Protein AF-A0A2N0R1M0-F1 (afdb_monomer_lite)

pLDDT: mean 87.94, std 11.06, range [43.72, 97.31]

Sequence (188 aa):
MVASPLIRSVILRYVLPDIFKFCPSTEVPKCTDHSIDMLRALSDAVRVFDKENIELAALHSYKTAQVPVGGCSNVLIPRESVYQQQLAGTFTNWISSIGFEVMSQYHIIKRKKYSYSDLVITAPSSWPGKPTVILELLATSTQKELDEHFERTLKYSQLLKRSLCIRDIWTVHFTCEDEPNHHWPTKE

Radius of gyration: 17.09 Å; chains: 1; bounding box: 44×43×40 Å

Secondary structure (DSSP, 8-state):
----HHHHHHIIIIIHHHH---S-SSPPPB-TTSSB-HHHHHHHHHHTS-HHHHHHHHHHSEEE-SS-BTTBSS-EEE-HHHHHHHHHHHHHHHGGGGT-EEEEEEEEEETTEEEEEEEEEE--TTSSS-EEEEEEEEES--HHHHHHHHHHHHHHHHHHTTTSEEEEEEEEEE---SS------S--

Foldseek 3Di:
DDQPPVNVVCCLQPVCLVVQPQEQPDAQDADPLRHGPVVVNVVRNVVSFDPVQQVVQLVVAWDFACADFPNDHRRTGHFQVSVLVSSQSHCVSHVCVQPKDKDAQCWFDDPNDIHTFGIKIWHHPPDPLREMETEHEEENDDLVVVQVVVVVQVVRCVRCVVPHSYDYTYYYYHHSHPDDDPHDHPDD

Organism: NCBI:txid588596

Structure (mmCIF, N/CA/C/O backbone):
data_AF-A0A2N0R1M0-F1
#
_entry.id   AF-A0A2N0R1M0-F1
#
loop_
_atom_site.group_PDB
_atom_site.id
_atom_site.type_symbol
_atom_site.label_atom_id
_atom_site.label_alt_id
_atom_site.label_comp_id
_atom_site.label_asym_id
_atom_site.label_entity_id
_atom_site.label_seq_id
_atom_site.pdbx_PDB_ins_code
_atom_site.Cartn_x
_atom_site.Cartn_y
_atom_site.Cartn_z
_atom_site.occupancy
_atom_site.B_iso_or_equiv
_atom_site.auth_seq_id
_atom_site.auth_comp_id
_atom_site.auth_asym_id
_atom_site.auth_atom_id
_atom_site.pdbx_PDB_model_num
ATOM 1 N N . MET A 1 1 ? 8.806 -18.952 18.351 1.00 43.72 1 MET A N 1
ATOM 2 C CA . MET A 1 1 ? 9.972 -19.175 17.466 1.00 43.72 1 MET A CA 1
ATOM 3 C C . MET A 1 1 ? 10.084 -17.993 16.526 1.00 43.72 1 MET A C 1
ATOM 5 O O . MET A 1 1 ? 9.133 -17.740 15.802 1.00 43.72 1 MET A O 1
ATOM 9 N N . VAL A 1 2 ? 11.189 -17.248 16.553 1.00 45.53 2 VAL A N 1
ATOM 10 C CA . VAL A 1 2 ? 11.433 -16.194 15.558 1.00 45.53 2 VAL A CA 1
ATOM 11 C C . VAL A 1 2 ? 12.165 -16.848 14.391 1.00 45.53 2 VAL A C 1
ATOM 13 O O . VAL A 1 2 ? 13.301 -17.288 14.550 1.00 45.53 2 VAL A O 1
ATOM 16 N N . ALA A 1 3 ? 11.503 -16.974 13.240 1.00 55.66 3 ALA A N 1
ATOM 17 C CA . ALA A 1 3 ? 12.178 -17.385 12.016 1.00 55.66 3 ALA A CA 1
ATOM 18 C C . ALA A 1 3 ? 13.226 -16.319 11.661 1.00 55.66 3 ALA A C 1
ATOM 20 O O . ALA A 1 3 ? 12.913 -15.129 11.626 1.00 55.66 3 ALA A O 1
ATOM 21 N N . SER A 1 4 ? 14.473 -16.744 11.438 1.00 82.00 4 SER A N 1
ATOM 22 C CA . SER A 1 4 ? 15.575 -15.870 11.015 1.00 82.00 4 SER A CA 1
ATOM 23 C C . SER A 1 4 ? 15.135 -14.953 9.858 1.00 82.00 4 SER A C 1
ATOM 25 O O . SER A 1 4 ? 14.454 -15.439 8.955 1.00 82.00 4 SER A O 1
ATOM 27 N N . PRO A 1 5 ? 15.528 -13.663 9.815 1.00 67.25 5 PRO A N 1
ATOM 28 C CA . PRO A 1 5 ? 15.195 -12.761 8.705 1.00 67.25 5 PRO A CA 1
ATOM 29 C C . PRO A 1 5 ? 15.606 -13.310 7.332 1.00 67.25 5 PRO A C 1
ATOM 31 O O . PRO A 1 5 ? 14.909 -13.096 6.343 1.00 67.25 5 PRO A O 1
ATOM 34 N N . LEU A 1 6 ? 16.701 -14.077 7.287 1.00 73.06 6 LEU A N 1
ATOM 35 C CA . LEU A 1 6 ? 17.148 -14.798 6.095 1.00 73.06 6 LEU A CA 1
ATOM 36 C C . LEU A 1 6 ? 16.183 -15.924 5.725 1.00 73.06 6 LEU A C 1
ATOM 38 O O . LEU A 1 6 ? 15.761 -15.998 4.579 1.00 73.06 6 LEU A O 1
ATOM 42 N N . ILE A 1 7 ? 15.775 -16.749 6.692 1.00 76.44 7 ILE A N 1
ATOM 43 C CA . ILE A 1 7 ? 14.775 -17.806 6.477 1.00 76.44 7 ILE A CA 1
ATOM 44 C C . ILE A 1 7 ? 13.444 -17.193 6.026 1.00 76.44 7 ILE A C 1
ATOM 46 O O . ILE A 1 7 ? 12.846 -17.668 5.070 1.00 76.44 7 ILE A O 1
ATOM 50 N N . ARG A 1 8 ? 13.007 -16.091 6.647 1.00 66.69 8 ARG A N 1
ATOM 51 C CA . ARG A 1 8 ? 11.800 -15.357 6.250 1.00 66.69 8 ARG A CA 1
ATOM 52 C C . ARG A 1 8 ? 11.907 -14.834 4.816 1.00 66.69 8 ARG A C 1
ATOM 54 O O . ARG A 1 8 ? 10.947 -14.966 4.070 1.00 66.69 8 ARG A O 1
ATOM 61 N N . SER A 1 9 ? 13.057 -14.284 4.425 1.00 58.69 9 SER A N 1
ATOM 62 C CA . SER A 1 9 ? 13.314 -13.807 3.059 1.00 58.69 9 SER A CA 1
ATOM 63 C C . SER A 1 9 ? 13.322 -14.950 2.038 1.00 58.69 9 SER A C 1
ATOM 65 O O . SER A 1 9 ? 12.674 -14.848 1.002 1.00 58.69 9 SER A O 1
ATOM 67 N N . VAL A 1 10 ? 13.974 -16.074 2.355 1.00 75.00 10 VAL A N 1
ATOM 68 C CA . VAL A 1 10 ? 13.983 -17.276 1.503 1.00 75.00 10 VAL A CA 1
ATOM 69 C C . VAL A 1 10 ? 12.572 -17.837 1.335 1.00 75.00 10 VAL A C 1
ATOM 71 O O . VAL A 1 10 ? 12.161 -18.126 0.215 1.00 75.00 10 VAL A O 1
ATOM 74 N N . ILE A 1 11 ? 11.809 -17.933 2.426 1.00 72.38 11 ILE A N 1
ATOM 75 C CA . ILE A 1 11 ? 10.422 -18.398 2.393 1.00 72.38 11 ILE A CA 1
ATOM 76 C C . ILE A 1 11 ? 9.577 -17.448 1.539 1.00 72.38 11 ILE A C 1
ATOM 78 O O . ILE A 1 11 ? 8.942 -17.910 0.600 1.00 72.38 11 ILE A O 1
ATOM 82 N N . LEU A 1 12 ? 9.637 -16.132 1.776 1.00 60.12 12 LEU A N 1
ATOM 83 C CA . LEU A 1 12 ? 8.900 -15.129 0.993 1.00 60.12 12 LEU A CA 1
ATOM 84 C C . LEU A 1 12 ? 9.235 -15.154 -0.500 1.00 60.12 12 LEU A C 1
ATOM 86 O O . LEU A 1 12 ? 8.345 -14.933 -1.310 1.00 60.12 12 LEU A O 1
ATOM 90 N N . ARG A 1 13 ? 10.495 -15.412 -0.862 1.00 59.53 13 ARG A N 1
ATOM 91 C CA . ARG A 1 13 ? 10.975 -15.253 -2.239 1.00 59.53 13 ARG A CA 1
ATOM 92 C C . ARG A 1 13 ? 10.929 -16.525 -3.080 1.00 59.53 13 ARG A C 1
ATOM 94 O O . ARG A 1 13 ? 10.837 -16.414 -4.294 1.00 59.53 13 ARG A O 1
ATOM 101 N N . TYR A 1 14 ? 11.025 -17.703 -2.462 1.00 65.19 14 TYR A N 1
ATOM 102 C CA . TYR A 1 14 ? 11.196 -18.968 -3.194 1.00 65.19 14 TYR A CA 1
ATOM 103 C C . TYR A 1 14 ? 10.206 -20.064 -2.816 1.00 65.19 14 TYR A C 1
ATOM 105 O O . TYR A 1 14 ? 10.057 -21.015 -3.563 1.00 65.19 14 TYR A O 1
ATOM 113 N N . VAL A 1 15 ? 9.560 -19.969 -1.655 1.00 66.44 15 VAL A N 1
ATOM 114 C CA . VAL A 1 15 ? 8.593 -20.984 -1.204 1.00 66.44 15 VAL A CA 1
ATOM 115 C C . VAL A 1 15 ? 7.180 -20.447 -1.358 1.00 66.44 15 VAL A C 1
ATOM 117 O O . VAL A 1 15 ? 6.276 -21.115 -1.840 1.00 66.44 15 VAL A O 1
ATOM 120 N N . LEU A 1 16 ? 6.998 -19.197 -0.962 1.00 63.25 16 LEU A N 1
ATOM 121 C CA . LEU A 1 16 ? 5.717 -18.538 -0.955 1.00 63.25 16 LEU A CA 1
ATOM 122 C C . LEU A 1 16 ? 5.158 -18.221 -2.344 1.00 63.25 16 LEU A C 1
ATOM 124 O O . LEU A 1 16 ? 3.952 -18.316 -2.452 1.00 63.25 16 LEU A O 1
ATOM 128 N N . PRO A 1 17 ? 5.916 -17.927 -3.414 1.00 61.84 17 PRO A N 1
ATOM 129 C CA . PRO A 1 17 ? 5.321 -17.776 -4.747 1.00 61.84 17 PRO A CA 1
ATOM 130 C C . PRO A 1 17 ? 4.703 -19.075 -5.288 1.00 61.84 17 PRO A C 1
ATOM 132 O O . PRO A 1 17 ? 3.646 -19.034 -5.907 1.00 61.84 17 PRO A O 1
ATOM 135 N N . ASP A 1 18 ? 5.315 -20.226 -4.992 1.00 59.75 18 ASP A N 1
ATOM 136 C CA . ASP A 1 18 ? 4.820 -21.544 -5.420 1.00 59.75 18 ASP A CA 1
ATOM 137 C C . ASP A 1 18 ? 3.636 -22.037 -4.567 1.00 59.75 18 ASP A C 1
ATOM 139 O O . ASP A 1 18 ? 2.874 -22.911 -4.983 1.00 59.75 18 ASP A O 1
ATOM 143 N N . ILE A 1 19 ? 3.462 -21.468 -3.368 1.00 54.00 19 ILE A N 1
ATOM 144 C CA . ILE A 1 19 ? 2.386 -21.811 -2.424 1.00 54.00 19 ILE A CA 1
ATOM 145 C C . ILE A 1 19 ? 1.260 -20.763 -2.423 1.00 54.00 19 ILE A C 1
ATOM 147 O O . ILE A 1 19 ? 0.092 -21.100 -2.218 1.00 54.00 19 ILE A O 1
ATOM 151 N N . PHE A 1 20 ? 1.567 -19.488 -2.658 1.00 56.59 20 PHE A N 1
ATOM 152 C CA . PHE A 1 20 ? 0.602 -18.399 -2.613 1.00 56.59 20 PHE A CA 1
ATOM 153 C C . PHE A 1 20 ? -0.067 -18.203 -3.964 1.00 56.59 20 PHE A C 1
ATOM 155 O O . PHE A 1 20 ? 0.403 -17.481 -4.838 1.00 56.59 20 PHE A O 1
ATOM 162 N N . LYS A 1 21 ? -1.286 -18.736 -4.027 1.00 60.69 21 LYS A N 1
ATOM 163 C CA . LYS A 1 21 ? -2.348 -18.415 -4.991 1.00 60.69 21 LYS A CA 1
ATOM 164 C C . LYS A 1 21 ? -2.724 -16.919 -5.076 1.00 60.69 21 LYS A C 1
ATOM 166 O O . LYS A 1 21 ? -3.603 -16.570 -5.855 1.00 60.69 21 LYS A O 1
ATOM 171 N N . PHE A 1 22 ? -2.107 -16.045 -4.281 1.00 66.31 22 PHE A N 1
ATOM 172 C CA . PHE A 1 22 ? -2.505 -14.649 -4.064 1.00 66.31 22 PHE A CA 1
ATOM 173 C C . PHE A 1 22 ? -1.651 -13.673 -4.884 1.00 66.31 22 PHE A C 1
ATOM 175 O O . PHE A 1 22 ? -1.050 -12.737 -4.362 1.00 66.31 22 PHE A O 1
ATOM 182 N N . CYS A 1 23 ? -1.544 -13.936 -6.184 1.00 80.31 23 CYS A N 1
ATOM 183 C CA . CYS A 1 23 ? -0.850 -13.084 -7.144 1.00 80.31 23 CYS A CA 1
ATOM 184 C C . CYS A 1 23 ? -1.792 -12.827 -8.327 1.00 80.31 23 CYS A C 1
ATOM 186 O O . CYS A 1 23 ? -2.410 -13.785 -8.805 1.00 80.31 23 CYS A O 1
ATOM 188 N N . PRO A 1 24 ? -1.939 -11.582 -8.813 1.00 87.62 24 PRO A N 1
ATOM 189 C CA . PRO A 1 24 ? -2.726 -11.332 -10.008 1.00 87.62 24 PRO A CA 1
ATOM 190 C C . PRO A 1 24 ? -2.146 -12.103 -11.194 1.00 87.62 24 PRO A C 1
ATOM 192 O O . PRO A 1 24 ? -0.939 -12.106 -11.426 1.00 87.62 24 PRO A O 1
ATOM 195 N N . SER A 1 25 ? -3.018 -12.745 -11.970 1.00 85.12 25 SER A N 1
ATOM 196 C CA . SER A 1 25 ? -2.633 -13.410 -13.221 1.00 85.12 25 SER A CA 1
ATOM 197 C C . SER A 1 25 ? -2.492 -12.432 -14.392 1.00 85.12 25 SER A C 1
ATOM 199 O O . SER A 1 25 ? -2.162 -12.842 -15.502 1.00 85.12 25 SER A O 1
ATOM 201 N N . THR A 1 26 ? -2.818 -11.158 -14.175 1.00 88.62 26 THR A N 1
ATOM 202 C CA . THR A 1 26 ? -2.690 -10.085 -15.159 1.00 88.62 26 THR A CA 1
ATOM 203 C C . THR A 1 26 ? -1.242 -9.616 -15.258 1.00 88.62 26 THR A C 1
ATOM 205 O O . THR A 1 26 ? -0.442 -9.776 -14.336 1.00 88.62 26 THR A O 1
ATOM 208 N N . GLU A 1 27 ? -0.881 -9.014 -16.388 1.00 92.88 27 GLU A N 1
ATOM 209 C CA . GLU A 1 27 ? 0.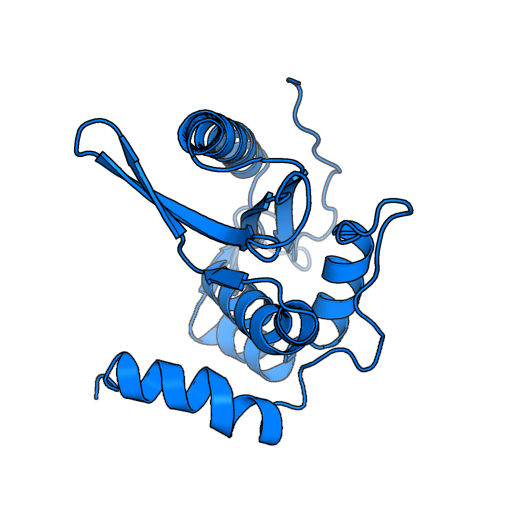383 -8.286 -16.477 1.00 92.88 27 GLU A CA 1
ATOM 210 C C . GLU A 1 27 ? 0.359 -7.068 -15.548 1.00 92.88 27 GLU A C 1
ATOM 212 O O . GLU A 1 27 ? -0.684 -6.434 -15.373 1.00 92.88 27 GLU A O 1
ATOM 217 N N . VAL A 1 28 ? 1.519 -6.713 -14.987 1.00 94.56 28 VAL A N 1
ATOM 218 C CA . VAL A 1 28 ? 1.656 -5.502 -14.168 1.00 94.56 28 VAL A CA 1
ATOM 219 C C . VAL A 1 28 ? 1.252 -4.287 -15.013 1.00 94.56 28 VAL A C 1
ATOM 221 O O . VAL A 1 28 ? 1.899 -4.032 -16.037 1.00 94.56 28 VAL A O 1
ATOM 224 N N . PRO A 1 29 ? 0.214 -3.528 -14.619 1.00 95.81 29 PRO A N 1
ATOM 225 C CA . PRO A 1 29 ? -0.303 -2.439 -15.430 1.00 95.81 29 PRO A CA 1
ATOM 226 C C . PRO A 1 29 ? 0.701 -1.285 -15.461 1.00 95.81 29 PRO A C 1
ATOM 228 O O . PRO A 1 29 ? 1.280 -0.904 -14.440 1.00 95.81 29 PRO A O 1
ATOM 231 N N . LYS A 1 30 ? 0.917 -0.732 -16.656 1.00 92.94 30 LYS A N 1
ATOM 232 C CA . LYS A 1 30 ? 1.897 0.327 -16.911 1.00 92.94 30 LYS A CA 1
ATOM 233 C C . LYS A 1 30 ? 1.243 1.547 -17.545 1.00 92.94 30 LYS A C 1
ATOM 235 O O . LYS A 1 30 ? 0.350 1.416 -18.381 1.00 92.94 30 LYS A O 1
ATOM 240 N N . CYS A 1 31 ? 1.751 2.717 -17.186 1.00 90.88 31 CYS A N 1
ATOM 241 C CA . CYS A 1 31 ? 1.500 3.979 -17.866 1.00 90.88 31 CYS A CA 1
ATOM 242 C C . CYS A 1 31 ? 2.188 4.008 -19.241 1.00 90.88 31 CYS A C 1
ATOM 244 O O . CYS A 1 31 ? 3.020 3.157 -19.570 1.00 90.88 31 CYS A O 1
ATOM 246 N N . THR A 1 32 ? 1.874 5.026 -20.044 1.00 87.94 32 THR A N 1
ATOM 247 C CA . THR A 1 32 ? 2.451 5.217 -21.387 1.00 87.94 32 THR A CA 1
ATOM 248 C C . THR A 1 32 ? 3.969 5.384 -21.384 1.00 87.94 32 THR A C 1
ATOM 250 O O . THR A 1 32 ? 4.620 5.038 -22.363 1.00 87.94 32 THR A O 1
ATOM 253 N N . ASP A 1 33 ? 4.545 5.869 -20.288 1.00 85.38 33 ASP A N 1
ATOM 254 C CA . ASP A 1 33 ? 5.987 6.030 -20.100 1.00 85.38 33 ASP A CA 1
ATOM 255 C C . ASP A 1 33 ? 6.628 4.893 -19.290 1.00 85.38 33 ASP A C 1
ATOM 257 O O . ASP A 1 33 ? 7.710 5.042 -18.720 1.00 85.38 33 ASP A O 1
ATOM 261 N N . HIS A 1 34 ? 5.957 3.740 -19.259 1.00 84.44 34 HIS A N 1
ATOM 262 C CA . HIS A 1 34 ? 6.397 2.500 -18.627 1.00 84.44 34 HIS A CA 1
ATOM 263 C C . HIS A 1 34 ? 6.487 2.518 -17.096 1.00 84.44 34 HIS A C 1
ATOM 265 O O . HIS A 1 34 ? 6.845 1.486 -16.521 1.00 84.44 34 HIS A O 1
ATOM 271 N N . SER A 1 35 ? 6.126 3.613 -16.412 1.00 88.69 35 SER A N 1
ATOM 272 C CA . SER A 1 35 ? 5.915 3.561 -14.960 1.00 88.69 35 SER A CA 1
ATOM 273 C C . SER A 1 35 ? 4.747 2.636 -14.618 1.00 88.69 35 SER A C 1
ATOM 275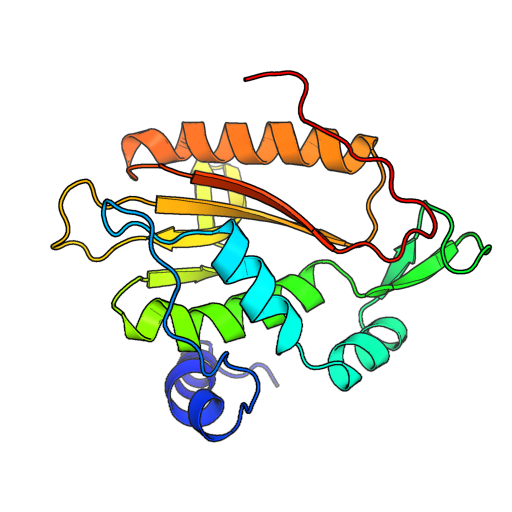 O O . SER A 1 35 ? 3.924 2.321 -15.474 1.00 88.69 35 SER A O 1
ATOM 277 N N . ILE A 1 36 ? 4.649 2.206 -13.364 1.00 93.25 36 ILE A N 1
ATOM 278 C CA . ILE A 1 36 ? 3.511 1.400 -12.914 1.00 93.25 36 ILE A CA 1
ATOM 279 C C . ILE A 1 36 ? 2.268 2.295 -12.858 1.00 93.25 36 ILE A C 1
ATOM 281 O O . ILE A 1 36 ? 2.323 3.394 -12.310 1.00 93.25 36 ILE A O 1
ATOM 285 N N . ASP A 1 37 ? 1.153 1.821 -13.410 1.00 95.69 37 ASP A N 1
ATOM 286 C CA . ASP A 1 37 ? -0.161 2.412 -13.157 1.00 95.69 37 ASP A CA 1
ATOM 287 C C . ASP A 1 37 ? -0.629 1.928 -11.782 1.00 95.69 37 ASP A C 1
ATOM 289 O O . ASP A 1 37 ? -1.176 0.832 -11.624 1.00 95.69 37 ASP A O 1
ATOM 293 N N . MET A 1 38 ? -0.331 2.731 -10.762 1.00 96.25 38 MET A N 1
ATOM 294 C CA . MET A 1 38 ? -0.531 2.337 -9.371 1.00 96.25 38 MET A CA 1
ATOM 295 C C . MET A 1 38 ? -1.996 2.124 -9.003 1.00 96.25 38 MET A C 1
ATOM 297 O O . MET A 1 38 ? -2.282 1.234 -8.206 1.00 96.25 38 MET A O 1
ATOM 301 N N . LEU A 1 39 ? -2.929 2.872 -9.597 1.00 96.25 39 LEU A N 1
ATOM 302 C CA . LEU A 1 39 ? -4.353 2.696 -9.317 1.00 96.25 39 LEU A CA 1
ATOM 303 C C . LEU A 1 39 ? -4.831 1.324 -9.801 1.00 96.25 39 LEU A C 1
ATOM 305 O O . LEU A 1 39 ? -5.480 0.587 -9.053 1.00 96.25 39 LEU A O 1
ATOM 309 N N . ARG A 1 40 ? -4.475 0.952 -11.037 1.00 97.00 40 ARG A N 1
ATOM 310 C CA . ARG A 1 40 ? -4.820 -0.366 -11.586 1.00 97.00 40 ARG A CA 1
ATOM 311 C C . ARG A 1 40 ? -4.093 -1.484 -10.846 1.00 97.00 40 ARG A C 1
ATOM 313 O O . ARG A 1 40 ? -4.719 -2.494 -10.538 1.00 97.00 40 ARG A O 1
ATOM 320 N N . ALA A 1 41 ? -2.819 -1.288 -10.497 1.00 97.19 41 ALA A N 1
ATOM 321 C CA . ALA A 1 41 ? -2.047 -2.271 -9.739 1.00 97.19 41 ALA A CA 1
ATOM 322 C C . ALA A 1 41 ? -2.652 -2.529 -8.349 1.00 97.19 41 ALA A C 1
ATOM 324 O O . ALA A 1 41 ? -2.792 -3.681 -7.941 1.00 97.19 41 ALA A O 1
ATOM 325 N N . LEU A 1 42 ? -3.060 -1.476 -7.632 1.00 97.31 42 LEU A N 1
ATOM 326 C CA . LEU A 1 42 ? -3.759 -1.601 -6.351 1.00 97.31 42 LEU A CA 1
ATOM 327 C C . LEU A 1 42 ? -5.102 -2.323 -6.519 1.00 97.31 42 LEU A C 1
ATOM 329 O O . LEU A 1 42 ? -5.407 -3.226 -5.743 1.00 97.31 42 LEU A O 1
ATOM 333 N N . SER A 1 43 ? -5.879 -1.973 -7.549 1.00 96.19 43 SER A N 1
ATOM 334 C CA . SER A 1 43 ? -7.169 -2.615 -7.829 1.00 96.19 43 SER A CA 1
ATOM 335 C C . SER A 1 43 ? -7.030 -4.120 -8.078 1.00 96.19 43 SER A C 1
ATOM 337 O O . SER A 1 43 ? -7.784 -4.910 -7.509 1.00 96.19 43 SER A O 1
ATOM 339 N N . ASP A 1 44 ? -6.046 -4.528 -8.879 1.00 96.38 44 ASP A N 1
ATOM 340 C CA . ASP A 1 44 ? -5.795 -5.940 -9.169 1.00 96.38 44 ASP A CA 1
ATOM 341 C C . ASP A 1 44 ? -5.252 -6.694 -7.950 1.00 96.38 44 ASP A C 1
ATOM 343 O O . ASP A 1 44 ? -5.671 -7.823 -7.696 1.00 96.38 44 ASP A O 1
ATOM 347 N N . ALA A 1 45 ? -4.390 -6.068 -7.144 1.00 95.56 45 ALA A N 1
ATOM 348 C CA . ALA A 1 45 ? -3.859 -6.693 -5.936 1.00 95.56 45 ALA A CA 1
ATOM 349 C C . ALA A 1 45 ? -4.940 -6.975 -4.884 1.00 95.56 45 ALA A C 1
ATOM 351 O O . ALA A 1 45 ? -4.970 -8.064 -4.317 1.00 95.56 45 ALA A O 1
ATOM 352 N N . VAL A 1 46 ? -5.871 -6.045 -4.655 1.00 94.88 46 VAL A N 1
ATOM 353 C CA . VAL A 1 46 ? -6.948 -6.241 -3.665 1.00 94.88 46 VAL A CA 1
ATOM 354 C C . VAL A 1 46 ? -7.839 -7.434 -4.014 1.00 94.88 46 VAL A C 1
ATOM 356 O O . VAL A 1 46 ? -8.335 -8.121 -3.123 1.00 94.88 46 VAL A O 1
ATOM 359 N N . ARG A 1 47 ? -8.022 -7.731 -5.306 1.00 94.00 47 ARG A N 1
ATOM 360 C CA . ARG A 1 47 ? -8.850 -8.863 -5.760 1.00 94.00 47 ARG A CA 1
ATOM 361 C C . ARG A 1 47 ? -8.283 -10.224 -5.377 1.00 94.00 47 ARG A C 1
ATOM 363 O O . ARG A 1 47 ? -9.047 -11.185 -5.322 1.00 94.00 47 ARG A O 1
ATOM 370 N N . VAL A 1 48 ? -6.977 -10.305 -5.137 1.00 92.88 48 VAL A N 1
ATOM 371 C CA . VAL A 1 48 ? -6.294 -11.554 -4.785 1.00 92.88 48 VAL A CA 1
ATOM 372 C C . VAL A 1 48 ? -5.944 -11.648 -3.304 1.00 92.88 48 VAL A C 1
ATOM 374 O O . VAL A 1 48 ? -5.299 -12.614 -2.913 1.00 92.88 48 VAL A O 1
ATOM 377 N N . PHE A 1 49 ? -6.360 -10.686 -2.475 1.00 92.12 49 PHE A N 1
ATOM 378 C CA . PHE A 1 49 ? -6.161 -10.780 -1.030 1.00 92.12 49 PHE A CA 1
ATOM 379 C C . PHE A 1 49 ? -6.848 -12.024 -0.458 1.00 92.12 49 PHE A C 1
ATOM 381 O O . PHE A 1 49 ? -7.962 -12.383 -0.851 1.00 92.12 49 PHE A O 1
ATOM 388 N N . ASP A 1 50 ? -6.182 -12.660 0.504 1.00 90.94 50 ASP A N 1
ATOM 389 C CA . ASP A 1 50 ? -6.714 -13.822 1.205 1.00 90.94 50 ASP A CA 1
ATOM 390 C C . ASP A 1 50 ? -7.860 -13.396 2.137 1.00 90.94 50 ASP A C 1
ATOM 392 O O . ASP A 1 50 ? -7.643 -12.849 3.223 1.00 90.94 50 ASP A O 1
ATOM 396 N N . LYS A 1 51 ? -9.097 -13.629 1.687 1.00 90.06 51 LYS A N 1
ATOM 397 C CA . LYS A 1 51 ? -10.314 -13.260 2.421 1.00 90.06 51 LYS A CA 1
ATOM 398 C C . LYS A 1 51 ? -10.421 -13.98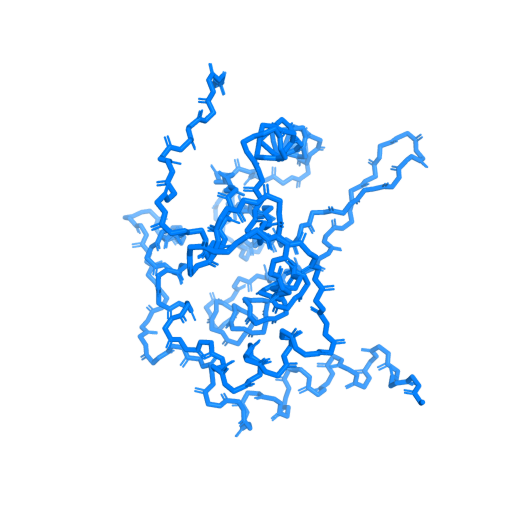5 3.759 1.00 90.06 51 LYS A C 1
ATOM 400 O O . LYS A 1 51 ? -10.769 -13.348 4.747 1.00 90.06 51 LYS A O 1
ATOM 405 N N . GLU A 1 52 ? -10.060 -15.267 3.807 1.00 89.25 52 GLU A N 1
ATOM 406 C CA . GLU A 1 52 ? -10.096 -16.056 5.043 1.00 89.25 52 GLU A CA 1
ATOM 407 C C . GLU A 1 52 ? -9.087 -15.499 6.052 1.00 89.25 52 GLU A C 1
ATOM 409 O O . GLU A 1 52 ? -9.392 -15.357 7.236 1.00 89.25 52 GLU A O 1
ATOM 414 N N . ASN A 1 53 ? -7.894 -15.106 5.587 1.00 87.75 53 ASN A N 1
ATOM 415 C CA . ASN A 1 53 ? -6.907 -14.461 6.447 1.00 87.75 53 ASN A CA 1
ATOM 416 C C . ASN A 1 53 ? -7.384 -13.099 6.971 1.00 87.75 53 ASN A C 1
ATOM 418 O O . ASN A 1 53 ? -7.163 -12.801 8.144 1.00 87.75 53 ASN A O 1
ATOM 422 N N . ILE A 1 54 ? -8.031 -12.285 6.132 1.00 90.06 54 ILE A N 1
ATOM 423 C CA . ILE A 1 54 ? -8.579 -10.981 6.538 1.00 90.06 54 ILE A CA 1
ATOM 424 C C . ILE A 1 54 ? -9.686 -11.159 7.583 1.00 90.06 54 ILE A C 1
ATOM 426 O O . ILE A 1 54 ? -9.664 -10.483 8.613 1.00 90.06 54 ILE A O 1
ATOM 430 N N . GLU A 1 55 ? -10.611 -12.092 7.363 1.00 89.81 55 GLU A N 1
ATOM 431 C CA . GLU A 1 55 ? -11.675 -12.424 8.317 1.00 89.81 55 GLU A CA 1
ATOM 432 C C . GLU A 1 55 ? -11.093 -12.919 9.648 1.00 89.81 55 GLU A C 1
ATOM 434 O O . GLU A 1 55 ? -11.446 -12.419 10.717 1.00 89.81 55 GLU A O 1
ATOM 439 N N . LEU A 1 56 ? -10.120 -13.832 9.597 1.00 88.38 56 LEU A N 1
ATOM 440 C CA . LEU A 1 56 ? -9.431 -14.335 10.783 1.00 88.38 56 LEU A CA 1
ATOM 441 C C . LEU A 1 56 ? -8.653 -13.227 11.514 1.00 88.38 56 LEU A C 1
ATOM 443 O O . LEU A 1 56 ? -8.575 -13.206 12.745 1.00 88.38 56 LEU A O 1
ATOM 447 N N . ALA A 1 57 ? -8.087 -12.271 10.778 1.00 89.44 57 ALA A N 1
ATOM 448 C CA . ALA A 1 57 ? -7.381 -11.142 11.360 1.00 89.44 57 ALA A CA 1
ATOM 449 C C . ALA A 1 57 ? -8.315 -10.184 12.115 1.00 89.44 57 ALA A C 1
ATOM 451 O O . ALA A 1 57 ? -7.882 -9.597 13.106 1.00 89.44 57 ALA A O 1
ATOM 452 N N . ALA A 1 58 ? -9.594 -10.081 11.745 1.00 90.56 58 ALA A N 1
ATOM 453 C CA . ALA A 1 58 ? -10.578 -9.346 12.544 1.00 90.56 58 ALA A CA 1
ATOM 454 C C . ALA A 1 58 ? -10.777 -9.960 13.948 1.00 90.56 58 ALA A C 1
ATOM 456 O O . ALA A 1 58 ? -11.170 -9.258 14.877 1.00 90.56 58 ALA A O 1
ATOM 457 N N . LEU A 1 59 ? -10.446 -11.246 14.129 1.00 90.62 59 LEU A N 1
ATOM 458 C CA . LEU A 1 59 ? -10.532 -11.952 15.413 1.00 90.62 59 LEU A CA 1
ATOM 459 C C . LEU A 1 59 ? -9.224 -11.913 16.219 1.00 90.62 59 LEU A C 1
ATOM 461 O O . LEU A 1 59 ? -9.255 -11.965 17.449 1.00 90.62 59 LEU A O 1
ATOM 465 N N . HIS A 1 60 ? -8.067 -11.822 15.552 1.00 90.19 60 HIS A N 1
ATOM 466 C CA . HIS A 1 60 ? -6.759 -12.028 16.201 1.00 90.19 60 HIS A CA 1
ATOM 467 C C . HIS A 1 60 ? -5.716 -10.923 15.973 1.00 90.19 60 HIS A C 1
ATOM 469 O O . HIS A 1 60 ? -4.706 -10.876 16.673 1.00 90.19 60 HIS A O 1
ATOM 475 N N . SER A 1 61 ? -5.937 -10.019 15.021 1.00 90.94 61 SER A N 1
ATOM 476 C CA . SER A 1 61 ? -5.051 -8.894 14.7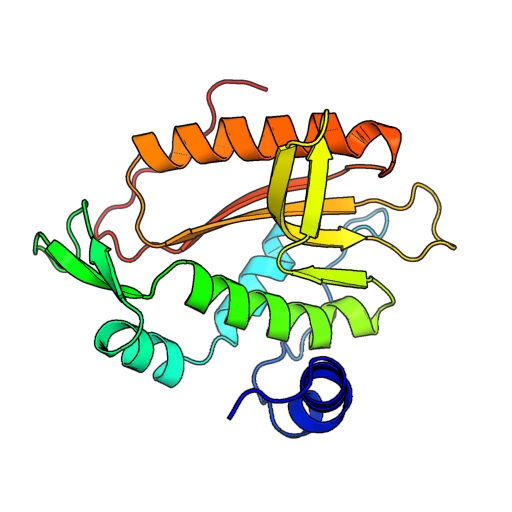00 1.00 90.94 61 SER A CA 1
ATOM 477 C C . SER A 1 61 ? -5.877 -7.648 14.380 1.00 90.94 61 SER A C 1
ATOM 479 O O . SER A 1 61 ? -5.845 -7.098 13.277 1.00 90.94 61 SER A O 1
ATOM 481 N N . TYR A 1 62 ? -6.657 -7.220 15.373 1.00 94.44 62 TYR A N 1
ATOM 482 C CA . TYR A 1 62 ? -7.705 -6.223 15.194 1.00 94.44 62 TYR A CA 1
ATOM 483 C C . TYR A 1 62 ? -7.442 -4.915 15.937 1.00 94.44 62 TYR A C 1
ATOM 485 O O . TYR A 1 62 ? -6.698 -4.859 16.926 1.00 94.44 62 TYR A O 1
ATOM 493 N N . LYS A 1 63 ? -8.096 -3.855 15.470 1.00 95.12 63 LYS A N 1
ATOM 494 C CA . LYS A 1 63 ? -8.342 -2.630 16.232 1.00 95.12 63 LYS A CA 1
ATOM 495 C C . LYS A 1 63 ? -9.844 -2.366 16.302 1.00 95.12 63 LYS A C 1
ATOM 497 O O . LYS A 1 63 ? -10.624 -2.967 15.572 1.00 95.12 63 LYS A O 1
ATOM 502 N N . THR A 1 64 ? -10.240 -1.474 17.196 1.00 96.25 64 THR A N 1
ATOM 503 C CA . THR A 1 64 ? -11.629 -1.032 17.321 1.00 96.25 64 THR A CA 1
ATOM 504 C C . THR A 1 64 ? -11.875 0.129 16.364 1.00 96.25 64 THR A C 1
ATOM 506 O O . THR A 1 64 ? -11.218 1.167 16.479 1.00 96.25 64 THR A O 1
ATOM 509 N N . ALA A 1 65 ? -12.806 -0.044 15.427 1.00 95.25 65 ALA A N 1
ATOM 510 C CA . ALA A 1 65 ? -13.216 0.994 14.491 1.00 95.25 65 ALA A CA 1
ATOM 511 C C . ALA A 1 65 ? -13.781 2.208 15.243 1.00 95.25 65 ALA A C 1
ATOM 513 O O . ALA A 1 65 ? -14.595 2.063 16.156 1.00 95.25 65 ALA A O 1
ATOM 514 N N . GLN A 1 66 ? -13.346 3.400 14.837 1.00 94.62 66 GLN A N 1
ATOM 515 C CA . GLN A 1 66 ? -13.832 4.682 15.366 1.00 94.62 66 GLN A CA 1
ATOM 516 C C . GLN A 1 66 ? -14.938 5.295 14.488 1.00 94.62 66 GLN A C 1
ATOM 518 O O . GLN A 1 66 ? -15.395 6.405 14.743 1.00 94.62 66 GLN A O 1
ATOM 523 N N . VAL A 1 67 ? -15.357 4.566 13.454 1.00 93.81 67 VAL A N 1
ATOM 524 C CA . VAL A 1 67 ? -16.424 4.908 12.507 1.00 93.81 67 VAL A CA 1
ATOM 525 C C . VAL A 1 67 ? -17.466 3.777 12.482 1.00 93.81 67 VAL A C 1
ATOM 527 O O . VAL A 1 67 ? -17.146 2.667 12.926 1.00 93.81 67 VAL A O 1
ATOM 530 N N . PRO A 1 68 ? -18.703 4.028 12.014 1.00 94.56 68 PRO A N 1
ATOM 531 C CA . PRO A 1 68 ? -19.730 2.995 11.890 1.00 94.56 68 PRO A CA 1
ATOM 532 C C . PRO A 1 68 ? -19.338 1.899 10.893 1.00 94.56 68 PRO A C 1
ATOM 534 O O . PRO A 1 68 ? -18.876 2.191 9.791 1.00 94.56 68 PRO A O 1
ATOM 537 N N . VAL A 1 69 ? -19.529 0.642 11.295 1.00 94.94 69 VAL A N 1
ATOM 538 C CA . VAL A 1 69 ? -19.319 -0.553 10.468 1.00 94.94 69 VAL A CA 1
ATOM 539 C C . VAL A 1 69 ? -20.501 -1.493 10.689 1.00 94.94 69 VAL A C 1
ATOM 541 O O . VAL A 1 69 ? -20.773 -1.892 11.823 1.00 94.94 69 VAL A O 1
ATOM 544 N N . GLY A 1 70 ? -21.222 -1.848 9.632 1.00 92.94 70 GLY A N 1
ATOM 545 C CA . GLY A 1 70 ? -22.446 -2.646 9.701 1.00 92.94 70 GLY A CA 1
ATOM 546 C C . GLY A 1 70 ? -23.545 -2.015 10.563 1.00 92.94 70 GLY A C 1
ATOM 547 O O . GLY A 1 70 ? -24.293 -2.735 11.221 1.00 92.94 70 GLY A O 1
ATOM 548 N N . GLY A 1 71 ? -23.608 -0.684 10.639 1.00 93.38 71 GLY A N 1
ATOM 549 C CA . GLY A 1 71 ? -24.513 0.065 11.512 1.00 93.38 71 GLY A CA 1
ATOM 550 C C . GLY A 1 71 ? -24.120 0.056 12.995 1.00 93.38 71 GLY A C 1
ATOM 551 O O . GLY A 1 71 ? -24.873 0.552 13.834 1.00 93.38 71 GLY A O 1
ATOM 552 N N . CYS A 1 72 ? -22.957 -0.499 13.349 1.00 94.56 72 CYS A N 1
ATOM 553 C CA . CYS A 1 72 ? -22.478 -0.597 14.724 1.00 94.56 72 CYS A CA 1
ATOM 554 C C . CYS A 1 72 ? -21.235 0.268 14.967 1.00 94.56 72 CYS A C 1
ATOM 556 O O . CYS A 1 72 ? -20.339 0.377 14.133 1.00 94.56 72 CYS A O 1
ATOM 558 N N . SER A 1 73 ? -21.148 0.850 16.164 1.00 93.25 73 SER A N 1
ATOM 559 C CA . SER A 1 73 ? -19.933 1.501 16.668 1.00 93.25 73 SER A CA 1
ATOM 560 C C . SER A 1 73 ? -19.004 0.494 17.349 1.00 93.25 73 SER A C 1
ATOM 562 O O . SER A 1 73 ? -19.486 -0.475 17.934 1.00 93.25 73 SER A O 1
ATOM 564 N N . ASN A 1 74 ? -17.701 0.786 17.398 1.00 92.31 74 ASN A N 1
ATOM 565 C CA . ASN A 1 74 ? -16.700 -0.002 18.130 1.00 92.31 74 ASN A CA 1
ATOM 566 C C . ASN A 1 74 ? -16.549 -1.457 17.646 1.00 92.31 74 ASN A C 1
ATOM 568 O O . ASN A 1 74 ? -16.204 -2.350 18.423 1.00 92.31 74 ASN A O 1
ATOM 572 N N . VAL A 1 75 ? -16.781 -1.696 16.356 1.00 95.50 75 VAL A N 1
ATOM 573 C CA . VAL A 1 75 ? -16.587 -3.009 15.730 1.00 95.50 75 VAL A CA 1
ATOM 574 C C . VAL A 1 75 ? -15.097 -3.345 15.651 1.00 95.50 75 VAL A C 1
ATOM 576 O O . VAL A 1 75 ? -14.259 -2.467 15.430 1.00 95.50 75 VAL A O 1
ATOM 579 N N . LEU A 1 76 ? -14.751 -4.618 15.846 1.00 95.19 76 LEU A N 1
ATOM 580 C CA . LEU A 1 76 ? -13.384 -5.103 15.665 1.00 95.19 76 LEU A CA 1
ATOM 581 C C . LEU A 1 76 ? -13.102 -5.274 14.172 1.00 95.19 76 LEU A C 1
ATOM 583 O O . LEU A 1 76 ? -13.817 -6.000 13.487 1.00 95.19 76 LEU A O 1
ATOM 587 N N . ILE A 1 77 ? -12.059 -4.612 13.680 1.00 95.50 77 ILE A N 1
ATOM 588 C CA . ILE A 1 77 ? -11.661 -4.649 12.271 1.00 95.50 77 ILE A CA 1
ATOM 589 C C . ILE A 1 77 ? -10.174 -4.992 12.134 1.00 95.50 77 ILE A C 1
ATOM 591 O O . ILE A 1 77 ? -9.399 -4.702 13.054 1.00 95.50 77 ILE A O 1
ATOM 595 N N . PRO A 1 78 ? -9.743 -5.596 11.012 1.00 96.00 78 PRO A N 1
ATOM 596 C CA . PRO A 1 78 ? -8.336 -5.913 10.779 1.00 96.00 78 PRO A CA 1
ATOM 597 C C . PRO A 1 78 ? -7.447 -4.666 10.836 1.00 96.00 78 PRO A C 1
ATOM 599 O O . PRO A 1 78 ? -7.791 -3.619 10.286 1.00 96.00 78 PRO A O 1
ATOM 602 N N . ARG A 1 79 ? -6.281 -4.779 11.478 1.00 95.12 79 ARG A N 1
ATOM 603 C CA . ARG A 1 79 ? -5.284 -3.695 11.521 1.00 95.12 79 ARG A CA 1
ATOM 604 C C . ARG A 1 79 ? -4.661 -3.431 10.153 1.00 95.12 79 ARG A C 1
ATOM 606 O O . ARG A 1 79 ? -4.560 -4.319 9.310 1.00 95.12 79 ARG A O 1
ATOM 613 N N . GLU A 1 80 ? -4.102 -2.237 10.003 1.00 95.44 80 GLU A N 1
ATOM 614 C CA . GLU A 1 80 ? -3.294 -1.784 8.866 1.00 95.44 80 GLU A CA 1
ATOM 615 C C . GLU A 1 80 ? -2.229 -2.807 8.462 1.00 95.44 80 GLU A C 1
ATOM 617 O O . GLU A 1 80 ? -2.062 -3.104 7.280 1.00 95.44 80 GLU A O 1
ATOM 622 N N . SER A 1 81 ? -1.551 -3.406 9.447 1.00 93.69 81 SER A N 1
ATOM 623 C CA . SER A 1 81 ? -0.482 -4.383 9.220 1.00 93.69 81 SER A CA 1
ATOM 624 C C . SER A 1 81 ? -0.938 -5.620 8.443 1.00 93.69 81 SER A C 1
ATOM 626 O O . SER A 1 81 ? -0.123 -6.242 7.767 1.00 93.69 81 SER A O 1
ATOM 628 N N . VAL A 1 82 ? -2.224 -5.981 8.526 1.00 94.06 82 VAL A N 1
ATOM 629 C CA . VAL A 1 82 ? -2.805 -7.118 7.796 1.00 94.06 82 VAL A CA 1
ATOM 630 C C . VAL A 1 82 ? -2.847 -6.789 6.308 1.00 94.06 82 VAL A C 1
ATOM 632 O O . VAL A 1 82 ? -2.263 -7.506 5.499 1.00 94.06 82 VAL A O 1
ATOM 635 N N . TYR A 1 83 ? -3.449 -5.652 5.951 1.00 95.81 83 TYR A N 1
ATOM 636 C CA . TYR A 1 83 ? -3.503 -5.180 4.566 1.00 95.81 83 TYR A CA 1
ATOM 637 C C . TYR A 1 83 ? -2.109 -4.897 4.004 1.00 95.81 83 TYR A C 1
ATOM 639 O O . TYR A 1 83 ? -1.823 -5.241 2.861 1.00 95.81 83 TYR A O 1
ATOM 647 N N . GLN A 1 84 ? -1.210 -4.341 4.820 1.00 95.62 84 GLN A N 1
ATOM 648 C CA . GLN A 1 84 ? 0.183 -4.134 4.438 1.00 95.62 84 GLN A CA 1
ATOM 649 C C . GLN A 1 84 ? 0.887 -5.449 4.106 1.00 95.62 84 GLN A C 1
ATOM 651 O O . GLN A 1 84 ? 1.603 -5.518 3.110 1.00 95.62 84 GLN A O 1
ATOM 656 N N . GLN A 1 85 ? 0.696 -6.493 4.915 1.00 92.56 85 GLN A N 1
ATOM 657 C CA . GLN A 1 85 ? 1.290 -7.802 4.659 1.00 92.56 85 GLN A CA 1
ATOM 658 C C . GLN A 1 85 ? 0.752 -8.419 3.363 1.00 92.56 85 GLN A C 1
ATOM 660 O O . GLN A 1 85 ? 1.549 -8.914 2.562 1.00 92.56 85 GLN A O 1
ATOM 665 N N . GLN A 1 86 ? -0.567 -8.362 3.150 1.00 93.06 86 GLN A N 1
ATOM 666 C CA . GLN A 1 86 ? -1.217 -8.848 1.929 1.00 93.06 86 GLN A CA 1
ATOM 667 C C . GLN A 1 86 ? -0.677 -8.107 0.696 1.00 93.06 86 GLN A C 1
ATOM 669 O O . GLN A 1 86 ? -0.226 -8.734 -0.265 1.00 93.06 86 GLN A O 1
ATOM 674 N N . LEU A 1 87 ? -0.622 -6.772 0.750 1.00 95.88 87 LEU A N 1
ATOM 675 C CA . LEU A 1 87 ? -0.146 -5.949 -0.358 1.00 95.88 87 LEU A CA 1
ATOM 676 C C . LEU A 1 87 ? 1.349 -6.144 -0.631 1.00 95.88 87 LEU A C 1
ATOM 678 O O . LEU A 1 87 ? 1.739 -6.316 -1.783 1.00 95.88 87 LEU A O 1
ATOM 682 N N . ALA A 1 88 ? 2.185 -6.158 0.410 1.00 93.81 88 ALA A N 1
ATOM 683 C CA . ALA A 1 88 ? 3.623 -6.362 0.270 1.00 93.81 88 ALA A CA 1
ATOM 684 C C . ALA A 1 88 ? 3.933 -7.730 -0.345 1.00 93.81 88 ALA A C 1
ATOM 686 O O . ALA A 1 88 ? 4.720 -7.801 -1.282 1.00 93.81 88 ALA A O 1
ATOM 687 N N . GLY A 1 89 ? 3.287 -8.801 0.130 1.00 91.00 89 GLY A N 1
ATOM 688 C CA . GLY A 1 89 ? 3.446 -10.136 -0.450 1.00 91.00 89 GLY A CA 1
ATOM 689 C C . GLY A 1 89 ? 3.022 -10.175 -1.918 1.00 91.00 89 GLY A C 1
ATOM 690 O O . GLY A 1 89 ? 3.783 -10.635 -2.769 1.00 91.00 89 GLY A O 1
ATOM 691 N N . THR A 1 90 ? 1.853 -9.606 -2.221 1.00 93.31 90 THR A N 1
ATOM 692 C CA . THR A 1 90 ? 1.324 -9.532 -3.589 1.00 93.31 90 THR A CA 1
ATOM 693 C C . THR A 1 90 ? 2.279 -8.779 -4.515 1.00 93.31 90 THR A C 1
ATOM 695 O O . THR A 1 90 ? 2.667 -9.289 -5.562 1.00 93.31 90 THR A O 1
ATOM 698 N N . PHE A 1 91 ? 2.721 -7.582 -4.128 1.00 95.12 91 PHE A N 1
ATOM 699 C CA . PHE A 1 91 ? 3.609 -6.760 -4.947 1.00 95.12 91 PHE A CA 1
ATOM 700 C C . PHE A 1 91 ? 5.021 -7.344 -5.060 1.00 95.12 91 PHE A C 1
ATOM 702 O O . PHE A 1 91 ? 5.601 -7.292 -6.140 1.00 95.12 91 PHE A O 1
ATOM 709 N N . THR A 1 92 ? 5.578 -7.947 -4.008 1.00 91.75 92 THR A N 1
ATOM 710 C CA . THR A 1 92 ? 6.874 -8.637 -4.109 1.00 91.75 92 THR A CA 1
ATOM 711 C C . THR A 1 92 ? 6.817 -9.808 -5.089 1.00 91.75 92 THR A C 1
ATOM 713 O O . THR A 1 92 ? 7.778 -10.026 -5.818 1.00 91.75 92 THR A O 1
ATOM 716 N N . ASN A 1 93 ? 5.704 -10.535 -5.165 1.00 86.94 93 ASN A N 1
ATOM 717 C CA . ASN A 1 93 ? 5.578 -11.644 -6.112 1.00 86.94 93 ASN A CA 1
ATOM 718 C C . ASN A 1 93 ? 5.253 -11.161 -7.532 1.00 86.94 93 ASN A C 1
ATOM 720 O O . ASN A 1 93 ? 5.747 -11.718 -8.510 1.00 86.94 93 ASN A O 1
ATOM 724 N N . TRP A 1 94 ? 4.446 -10.107 -7.649 1.00 92.88 94 TRP A N 1
ATOM 725 C CA . TRP A 1 94 ? 3.927 -9.631 -8.925 1.00 92.88 94 TRP A CA 1
ATOM 726 C C . TRP A 1 94 ? 4.778 -8.524 -9.544 1.00 92.88 94 TRP A C 1
ATOM 728 O O . TRP A 1 94 ? 5.334 -8.685 -10.626 1.00 92.88 94 TRP A O 1
ATOM 738 N N . ILE A 1 9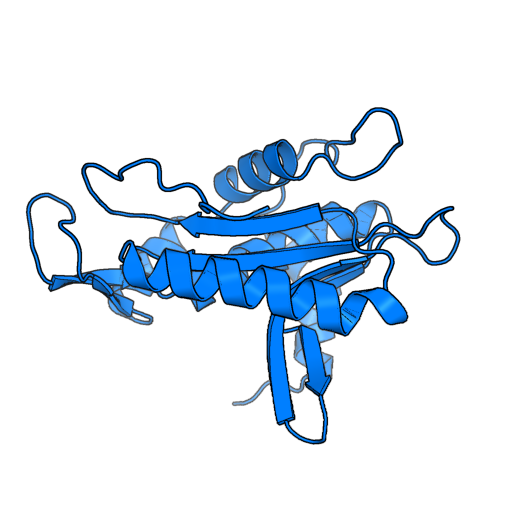5 ? 4.940 -7.401 -8.849 1.00 93.44 95 ILE A N 1
ATOM 739 C CA . ILE A 1 95 ? 5.645 -6.218 -9.355 1.00 93.44 95 ILE A CA 1
ATOM 740 C C . ILE A 1 95 ? 7.149 -6.481 -9.470 1.00 93.44 95 ILE A C 1
ATOM 742 O O . ILE A 1 95 ? 7.774 -6.045 -10.438 1.00 93.44 95 ILE A O 1
ATOM 746 N N . SER A 1 96 ? 7.747 -7.255 -8.559 1.00 90.56 96 SER A N 1
ATOM 747 C CA . SER A 1 96 ? 9.166 -7.601 -8.707 1.00 90.56 96 SER A CA 1
ATOM 748 C C . SER A 1 96 ? 9.463 -8.559 -9.859 1.00 90.56 96 SER A C 1
ATOM 750 O O . SER A 1 96 ? 10.614 -8.617 -10.290 1.00 90.56 96 SER A O 1
ATOM 752 N N . SER A 1 97 ? 8.456 -9.232 -10.435 1.00 88.19 97 SER A N 1
ATOM 753 C CA . SER A 1 97 ? 8.645 -10.068 -11.634 1.00 88.19 97 SER A CA 1
ATOM 754 C C . SER A 1 97 ? 9.112 -9.264 -12.856 1.00 88.19 97 SER A C 1
ATOM 756 O O . SER A 1 97 ? 9.816 -9.792 -13.713 1.00 88.19 97 SER A O 1
ATOM 758 N N . ILE A 1 98 ? 8.799 -7.963 -12.904 1.00 89.12 98 ILE A N 1
ATOM 759 C CA . ILE A 1 98 ? 9.247 -7.038 -13.956 1.00 89.12 98 ILE A CA 1
ATOM 760 C C . ILE A 1 98 ? 10.475 -6.206 -13.538 1.00 89.12 98 ILE A C 1
ATOM 762 O O . ILE A 1 98 ? 10.796 -5.203 -14.175 1.00 89.12 98 ILE A O 1
ATOM 766 N N . GLY A 1 99 ? 11.163 -6.612 -12.465 1.00 89.19 99 GLY A N 1
ATOM 767 C CA . GLY A 1 99 ? 12.440 -6.046 -12.020 1.00 89.19 99 GLY A CA 1
ATOM 768 C C . GLY A 1 99 ? 12.353 -4.905 -11.003 1.00 89.19 99 GLY A C 1
ATOM 769 O O . GLY A 1 99 ? 13.391 -4.441 -10.537 1.00 89.19 99 GLY A O 1
ATOM 770 N N . PHE A 1 100 ? 11.156 -4.447 -10.635 1.00 93.00 100 PHE A N 1
ATOM 771 C CA . PHE A 1 100 ? 10.992 -3.421 -9.601 1.00 93.00 100 PHE A CA 1
ATOM 772 C C . PHE A 1 100 ? 11.303 -3.988 -8.211 1.00 93.00 100 PHE A C 1
ATOM 774 O O . PHE A 1 100 ? 10.932 -5.112 -7.869 1.00 93.00 100 PHE A O 1
ATOM 781 N N . GLU A 1 101 ? 11.946 -3.196 -7.366 1.00 93.81 101 GLU A N 1
ATOM 782 C CA . GLU A 1 101 ? 12.183 -3.571 -5.975 1.00 93.81 101 GLU A CA 1
ATOM 783 C C . GLU A 1 101 ? 11.029 -3.066 -5.112 1.00 93.81 101 GLU A C 1
ATOM 785 O O . GLU A 1 101 ? 10.666 -1.893 -5.166 1.00 93.81 101 GLU A O 1
ATOM 790 N N . VAL A 1 102 ? 10.448 -3.963 -4.317 1.00 94.12 102 VAL A N 1
ATOM 791 C CA . VAL A 1 102 ? 9.376 -3.649 -3.369 1.00 94.12 102 VAL A CA 1
ATOM 792 C C . VAL A 1 102 ? 9.931 -3.821 -1.964 1.00 94.12 102 VAL A C 1
ATOM 794 O O . VAL A 1 102 ? 10.408 -4.899 -1.608 1.00 94.12 102 VAL A O 1
ATOM 797 N N . MET A 1 103 ? 9.857 -2.768 -1.156 1.00 94.56 103 MET A N 1
ATOM 798 C CA . MET A 1 103 ? 10.308 -2.777 0.230 1.00 94.56 103 MET A CA 1
ATOM 799 C C . MET A 1 103 ? 9.169 -2.359 1.153 1.00 94.56 103 MET A C 1
ATOM 801 O O . MET A 1 103 ? 8.678 -1.235 1.076 1.00 94.56 103 MET A O 1
ATOM 805 N N . SER A 1 104 ? 8.775 -3.260 2.050 1.00 93.62 104 SER A N 1
ATOM 806 C CA . SER A 1 104 ? 7.842 -2.955 3.136 1.00 93.62 104 SER A CA 1
ATOM 807 C C . SER A 1 104 ? 8.581 -2.414 4.348 1.00 93.62 104 SER A C 1
ATOM 809 O O . SER A 1 104 ? 9.708 -2.835 4.611 1.00 93.62 104 SER A O 1
ATOM 811 N N . GLN A 1 105 ? 7.938 -1.503 5.087 1.00 93.00 105 GLN A N 1
ATOM 812 C CA . GLN A 1 105 ? 8.525 -0.849 6.259 1.00 93.00 105 GLN A CA 1
ATOM 813 C C . GLN A 1 105 ? 9.854 -0.167 5.885 1.00 93.00 105 GLN A C 1
ATOM 815 O O . GLN A 1 105 ? 10.907 -0.405 6.481 1.00 93.00 105 GLN A O 1
ATOM 820 N N . TYR A 1 106 ? 9.815 0.660 4.835 1.00 93.50 106 TYR A N 1
ATOM 821 C CA . TYR A 1 106 ? 10.990 1.335 4.296 1.00 93.50 106 TYR A CA 1
ATOM 822 C C . TYR A 1 106 ? 11.520 2.366 5.289 1.00 93.50 106 TYR A C 1
ATOM 824 O O . TYR A 1 106 ? 10.814 3.289 5.695 1.00 93.50 106 TYR A O 1
ATOM 832 N N . HIS A 1 107 ? 12.787 2.227 5.663 1.00 89.56 107 HIS A N 1
ATOM 833 C CA . HIS A 1 107 ? 13.393 3.025 6.716 1.00 89.56 107 HIS A CA 1
ATOM 834 C C . HIS A 1 107 ? 13.759 4.445 6.251 1.00 89.56 107 HIS A C 1
ATOM 836 O O . HIS A 1 107 ? 14.519 4.636 5.303 1.00 89.56 107 HIS A O 1
ATOM 842 N N . ILE A 1 108 ? 13.269 5.453 6.974 1.00 89.69 108 ILE A N 1
ATOM 843 C CA . ILE A 1 108 ? 13.508 6.878 6.725 1.00 89.69 108 ILE A CA 1
ATOM 844 C C . ILE A 1 108 ? 14.246 7.484 7.922 1.00 89.69 108 ILE A C 1
ATOM 846 O O . ILE A 1 108 ? 13.748 7.486 9.050 1.00 89.69 108 ILE A O 1
ATOM 850 N N . ILE A 1 109 ? 15.429 8.053 7.672 1.00 86.69 109 ILE A N 1
ATOM 851 C CA . ILE A 1 109 ? 16.296 8.631 8.708 1.00 86.69 109 ILE A CA 1
ATOM 852 C C . ILE A 1 109 ? 16.370 10.151 8.545 1.00 86.69 109 ILE A C 1
ATOM 854 O O . ILE A 1 109 ? 16.828 10.661 7.524 1.00 86.69 109 ILE A O 1
ATOM 858 N N . LYS A 1 110 ? 16.004 10.901 9.592 1.00 84.00 110 LYS A N 1
ATOM 859 C CA . LYS A 1 110 ? 16.208 12.359 9.657 1.00 84.00 110 LYS A CA 1
ATOM 860 C C . LYS A 1 110 ? 16.781 12.764 11.008 1.00 84.00 110 LYS A C 1
ATOM 862 O O . LYS A 1 110 ? 16.097 12.665 12.019 1.00 84.00 110 LYS A O 1
ATOM 867 N N . ARG A 1 111 ? 18.008 13.303 11.035 1.00 81.69 111 ARG A N 1
ATOM 868 C CA . ARG A 1 111 ? 18.652 13.833 12.262 1.00 81.69 111 ARG A CA 1
ATOM 869 C C . ARG A 1 111 ? 18.546 12.860 13.459 1.00 81.69 111 ARG A C 1
ATOM 871 O O . ARG A 1 111 ? 18.136 13.264 14.541 1.00 81.69 111 ARG A O 1
ATOM 878 N N . LYS A 1 112 ? 18.879 11.578 13.245 1.00 80.25 112 LYS A N 1
ATOM 879 C CA . LYS A 1 112 ? 18.772 10.471 14.226 1.00 80.25 112 LYS A CA 1
ATOM 880 C C . LYS A 1 112 ? 17.347 10.102 14.680 1.00 80.25 112 LYS A C 1
ATOM 882 O O . LYS A 1 112 ? 17.200 9.287 15.583 1.00 80.25 112 LYS A O 1
ATOM 887 N N . LYS A 1 113 ? 16.302 10.670 14.070 1.00 85.06 113 LYS A N 1
ATOM 888 C CA . LYS A 1 113 ? 14.929 10.172 14.200 1.00 85.06 113 LYS A CA 1
ATOM 889 C C . LYS A 1 113 ? 14.659 9.155 13.100 1.00 85.06 113 LYS A C 1
ATOM 891 O O . LYS A 1 113 ? 14.998 9.404 11.940 1.00 85.06 113 LYS A O 1
ATOM 896 N N . TYR A 1 114 ? 14.043 8.054 13.502 1.00 86.50 114 TYR A N 1
ATOM 897 C CA . TYR A 1 114 ? 13.681 6.940 12.642 1.00 86.50 114 TYR A CA 1
ATOM 898 C C . TYR A 1 114 ? 12.178 6.975 12.384 1.00 86.50 114 TYR A C 1
ATOM 900 O O . TYR A 1 114 ? 11.378 7.253 13.279 1.00 86.50 114 TYR A O 1
ATOM 908 N N . SER A 1 115 ? 11.799 6.764 11.137 1.00 89.00 115 SER A N 1
ATOM 909 C CA . SER A 1 115 ? 10.417 6.627 10.692 1.00 89.00 115 SER A CA 1
ATOM 910 C C . SER A 1 115 ? 10.376 5.562 9.609 1.00 89.00 115 SER A C 1
ATOM 912 O O . SER A 1 115 ? 11.416 5.232 9.039 1.00 89.00 115 SER A O 1
ATOM 914 N N . TYR A 1 116 ? 9.198 5.023 9.338 1.00 90.50 116 TYR A N 1
ATOM 915 C CA . TYR A 1 116 ? 9.034 3.954 8.368 1.00 90.50 116 TYR A CA 1
ATOM 916 C C . TYR A 1 116 ? 7.855 4.295 7.484 1.00 90.50 116 TYR A C 1
ATOM 918 O O . TYR A 1 116 ? 6.814 4.686 8.007 1.00 90.50 116 TYR A O 1
ATOM 926 N N . SER A 1 117 ? 8.058 4.188 6.175 1.00 92.50 117 SER A N 1
ATOM 927 C CA . SER A 1 117 ? 6.942 4.202 5.241 1.00 92.50 117 SER A CA 1
ATOM 928 C C . SER A 1 117 ? 6.455 2.784 4.990 1.00 92.50 117 SER A C 1
ATOM 930 O O . SER A 1 117 ? 7.260 1.846 4.999 1.00 92.50 117 SER A O 1
ATOM 932 N N . ASP A 1 118 ? 5.154 2.610 4.784 1.00 95.69 118 ASP A N 1
ATOM 933 C CA . ASP A 1 118 ? 4.567 1.273 4.736 1.00 95.69 118 ASP A CA 1
ATOM 934 C C . ASP A 1 118 ? 5.065 0.451 3.546 1.00 95.69 118 ASP A C 1
ATOM 936 O O . ASP A 1 118 ? 5.404 -0.731 3.709 1.00 95.69 118 ASP A O 1
ATOM 940 N N . LEU A 1 119 ? 5.153 1.064 2.366 1.00 96.38 119 LEU A N 1
ATOM 941 C CA . LEU A 1 119 ? 5.698 0.421 1.178 1.00 96.38 119 LEU A CA 1
ATOM 942 C C . LEU A 1 119 ? 6.400 1.441 0.279 1.00 96.38 119 LEU A C 1
ATOM 944 O O . LEU A 1 119 ? 5.874 2.515 -0.000 1.00 96.38 119 LEU A O 1
ATOM 948 N N . VAL A 1 120 ? 7.572 1.074 -0.227 1.00 96.69 120 VAL A N 1
ATOM 949 C CA . VAL A 1 120 ? 8.278 1.823 -1.269 1.00 96.69 120 VAL A CA 1
ATOM 950 C C . VAL A 1 120 ? 8.565 0.887 -2.432 1.00 96.69 120 VAL A C 1
ATOM 952 O O . VAL A 1 120 ? 9.051 -0.227 -2.229 1.00 96.69 120 VAL A O 1
ATOM 955 N N . ILE A 1 121 ? 8.257 1.343 -3.644 1.00 96.50 121 ILE A N 1
ATOM 956 C CA . ILE A 1 121 ? 8.507 0.610 -4.886 1.00 96.50 121 ILE A CA 1
ATOM 957 C C . ILE A 1 121 ? 9.495 1.417 -5.716 1.00 96.50 121 ILE A C 1
ATOM 959 O O . ILE A 1 121 ? 9.196 2.547 -6.095 1.00 96.50 121 ILE A O 1
ATOM 963 N N . THR A 1 122 ? 10.660 0.852 -6.012 1.00 95.06 122 THR A N 1
ATOM 964 C CA . THR A 1 122 ? 11.706 1.510 -6.804 1.00 95.06 122 THR A CA 1
ATOM 965 C C . THR A 1 122 ? 11.913 0.787 -8.125 1.00 95.06 122 THR A C 1
ATOM 967 O O . THR A 1 122 ? 12.101 -0.431 -8.159 1.00 95.06 122 THR A O 1
ATOM 970 N N . ALA A 1 123 ? 11.903 1.542 -9.224 1.00 92.25 123 ALA A N 1
ATOM 971 C CA . ALA A 1 123 ? 12.267 1.014 -10.534 1.00 92.25 123 ALA A CA 1
ATOM 972 C C . ALA A 1 123 ? 13.722 0.502 -10.563 1.00 92.25 123 ALA A C 1
ATOM 974 O O . ALA A 1 123 ? 14.561 0.994 -9.797 1.00 92.25 123 ALA A O 1
ATOM 975 N N . PRO A 1 124 ? 14.049 -0.441 -11.471 1.00 88.00 124 PRO A N 1
ATOM 976 C CA . PRO A 1 124 ? 15.408 -0.943 -11.633 1.00 88.00 124 PRO A CA 1
ATOM 977 C C . PRO A 1 124 ? 16.433 0.183 -11.788 1.00 88.00 124 PRO A C 1
ATOM 979 O O . PRO A 1 124 ? 16.195 1.186 -12.462 1.00 88.00 124 PRO A O 1
ATOM 982 N N . SER A 1 125 ? 17.631 -0.013 -11.238 1.00 83.81 125 SER A N 1
ATOM 983 C CA . SER A 1 125 ? 18.700 0.991 -11.293 1.00 83.81 125 SER A CA 1
ATOM 984 C C . SER A 1 125 ? 19.180 1.317 -12.715 1.00 83.81 125 SER A C 1
ATOM 986 O O . SER A 1 125 ? 19.806 2.361 -12.908 1.00 83.81 125 SER A O 1
ATOM 988 N N . SER A 1 126 ? 18.880 0.458 -13.691 1.00 84.31 126 SER A N 1
ATOM 989 C CA . SER A 1 126 ? 19.148 0.648 -15.118 1.00 84.31 126 SER A CA 1
ATOM 990 C C . SER A 1 126 ? 18.117 1.530 -15.831 1.00 84.31 126 SER A C 1
ATOM 992 O O . SER A 1 126 ? 18.381 1.975 -16.946 1.00 84.31 126 SER A O 1
ATOM 994 N N . TRP A 1 127 ? 16.954 1.791 -15.227 1.00 84.56 127 TRP A N 1
ATOM 995 C CA . TRP A 1 127 ? 15.883 2.543 -15.877 1.00 84.56 127 TRP A CA 1
ATOM 996 C C . TRP A 1 127 ? 16.123 4.059 -15.801 1.00 84.56 127 TRP A C 1
ATOM 998 O O . TRP A 1 127 ? 16.512 4.570 -14.745 1.00 84.56 127 TRP A O 1
ATOM 1008 N N . PRO A 1 128 ? 15.865 4.812 -16.887 1.00 75.81 128 PRO A N 1
ATOM 1009 C CA . PRO A 1 128 ? 15.901 6.270 -16.862 1.00 75.81 128 PRO A CA 1
ATOM 1010 C C . PRO A 1 128 ? 14.943 6.832 -15.808 1.00 75.81 128 PRO A C 1
ATOM 1012 O O . PRO A 1 128 ? 13.835 6.334 -15.627 1.00 75.81 128 PRO A O 1
ATOM 1015 N N . GLY A 1 129 ? 15.377 7.859 -15.079 1.00 80.25 129 GLY A N 1
ATOM 1016 C CA . GLY A 1 129 ? 14.574 8.499 -14.032 1.00 80.25 129 GLY A CA 1
ATOM 1017 C C . GLY A 1 129 ? 14.402 7.676 -12.751 1.00 80.25 129 GLY A C 1
ATOM 1018 O O . GLY A 1 129 ? 14.312 8.277 -11.694 1.00 80.25 129 GLY A O 1
ATOM 1019 N N . LYS A 1 130 ? 14.440 6.337 -12.797 1.00 86.19 130 LYS A N 1
ATOM 1020 C CA . LYS A 1 130 ? 14.283 5.435 -11.634 1.00 86.19 130 LYS A CA 1
ATOM 1021 C C . LYS A 1 130 ? 13.066 5.808 -10.767 1.00 86.19 130 LYS A C 1
ATOM 1023 O O . LYS A 1 130 ? 13.226 6.056 -9.564 1.00 86.19 130 LYS A O 1
ATOM 1028 N N . PRO A 1 131 ? 11.865 5.915 -11.372 1.00 85.56 131 PRO A N 1
ATOM 1029 C CA . PRO A 1 131 ? 10.691 6.390 -10.662 1.00 85.56 131 PRO A CA 1
ATOM 1030 C C . PRO A 1 131 ? 10.415 5.519 -9.441 1.00 85.56 131 PRO A C 1
ATOM 1032 O O . PRO A 1 131 ? 10.566 4.295 -9.464 1.00 85.56 131 PRO A O 1
ATOM 1035 N N . THR A 1 132 ? 10.044 6.189 -8.363 1.00 93.50 132 THR A N 1
ATOM 1036 C CA . THR A 1 132 ? 9.781 5.591 -7.064 1.00 93.50 132 THR A CA 1
ATOM 1037 C C . THR A 1 132 ? 8.373 5.948 -6.622 1.00 93.50 132 THR A C 1
ATOM 1039 O O . THR A 1 132 ? 7.967 7.109 -6.716 1.00 93.50 132 THR A O 1
ATOM 1042 N N . VAL A 1 133 ? 7.663 4.953 -6.106 1.00 96.31 133 VAL A N 1
ATOM 1043 C CA . VAL A 1 133 ? 6.342 5.098 -5.498 1.00 96.31 133 VAL A CA 1
ATOM 1044 C C . VAL A 1 133 ? 6.480 4.969 -3.987 1.00 96.31 133 VAL A C 1
ATOM 1046 O O . VAL A 1 133 ? 7.144 4.050 -3.507 1.00 96.31 133 VAL A O 1
ATOM 1049 N N . ILE A 1 134 ? 5.842 5.871 -3.245 1.00 96.56 134 ILE A N 1
ATOM 1050 C CA . ILE A 1 134 ? 5.681 5.774 -1.789 1.00 96.56 134 ILE A CA 1
ATOM 1051 C C . ILE A 1 134 ? 4.212 5.489 -1.497 1.00 96.56 134 ILE A C 1
ATOM 1053 O O . ILE A 1 134 ? 3.348 6.189 -2.023 1.00 96.56 134 ILE A O 1
ATOM 1057 N N . LEU A 1 135 ? 3.941 4.497 -0.650 1.00 96.94 135 LEU A N 1
ATOM 1058 C CA . LEU A 1 135 ? 2.603 4.198 -0.157 1.00 96.94 135 LEU A CA 1
ATOM 1059 C C . LEU A 1 135 ? 2.558 4.244 1.371 1.00 96.94 135 LEU A C 1
ATOM 1061 O O . LEU A 1 135 ? 3.347 3.578 2.040 1.00 96.94 135 LEU A O 1
ATOM 1065 N N . GLU A 1 136 ? 1.574 4.966 1.897 1.00 96.56 136 GLU A N 1
ATOM 1066 C CA . GLU A 1 136 ? 1.102 4.852 3.279 1.00 96.56 136 GLU A CA 1
ATOM 1067 C C . GLU A 1 136 ? -0.268 4.178 3.287 1.00 96.56 136 GLU A C 1
ATOM 1069 O O . GLU A 1 136 ? -1.132 4.505 2.470 1.00 96.56 136 GLU A O 1
ATOM 1074 N N . LEU A 1 137 ? -0.469 3.240 4.207 1.00 96.62 137 LEU A N 1
ATOM 1075 C CA . LEU A 1 137 ? -1.659 2.402 4.265 1.00 96.62 137 LEU A CA 1
ATOM 1076 C C . LEU A 1 137 ? -2.449 2.676 5.547 1.00 96.62 137 LEU A C 1
ATOM 1078 O O . LEU A 1 137 ? -1.886 2.833 6.630 1.00 96.62 137 LEU A O 1
ATOM 1082 N N . LEU A 1 138 ? -3.773 2.707 5.421 1.00 96.12 138 LEU A N 1
ATOM 1083 C CA . LEU A 1 138 ? -4.711 2.851 6.531 1.00 96.12 138 LEU A CA 1
ATOM 1084 C C . LEU A 1 138 ? -5.796 1.781 6.465 1.00 96.12 138 LEU A C 1
ATOM 1086 O O . LEU A 1 138 ? -6.128 1.282 5.388 1.00 96.12 138 LEU A O 1
ATOM 1090 N N . ALA A 1 139 ? -6.384 1.476 7.620 1.00 95.44 139 ALA A N 1
ATOM 1091 C CA . ALA A 1 139 ? -7.462 0.511 7.760 1.00 95.44 139 ALA A CA 1
ATOM 1092 C C . ALA A 1 139 ? -8.602 1.121 8.580 1.00 95.44 139 ALA A C 1
ATOM 1094 O O . ALA A 1 139 ? -8.420 1.353 9.768 1.00 95.44 139 ALA A O 1
ATOM 1095 N N . THR A 1 140 ? -9.775 1.363 7.988 1.00 95.38 140 THR A N 1
ATOM 1096 C CA . THR A 1 140 ? -10.981 1.880 8.680 1.00 95.38 140 THR A CA 1
ATOM 1097 C C . THR A 1 140 ? -10.648 3.042 9.633 1.00 95.38 140 THR A C 1
ATOM 1099 O O . THR A 1 140 ? -10.891 2.992 10.840 1.00 95.38 140 THR A O 1
ATOM 1102 N N . SER A 1 141 ? -9.958 4.040 9.083 1.00 94.12 141 SER A N 1
ATOM 1103 C CA . SER A 1 141 ? -9.487 5.229 9.780 1.00 94.12 141 SER A CA 1
ATOM 1104 C C . SER A 1 141 ? -10.479 6.380 9.675 1.00 94.12 141 SER A C 1
ATOM 1106 O O . SER A 1 141 ? -11.242 6.485 8.720 1.00 94.12 141 SER A O 1
ATOM 1108 N N . THR A 1 142 ? -10.433 7.258 10.667 1.00 93.25 142 THR A N 1
ATOM 1109 C CA . THR A 1 142 ? -11.171 8.523 10.703 1.00 93.25 142 THR A CA 1
ATOM 1110 C C . THR A 1 142 ? -10.583 9.545 9.725 1.00 93.25 142 THR A C 1
ATOM 1112 O O . THR A 1 142 ? -9.416 9.455 9.343 1.00 93.25 142 THR A O 1
ATOM 1115 N N . GLN A 1 143 ? -11.347 10.592 9.394 1.00 92.19 143 GLN A N 1
ATOM 1116 C CA . GLN A 1 143 ? -10.849 11.721 8.588 1.00 92.19 143 GLN A CA 1
ATOM 1117 C C . GLN A 1 143 ? -9.597 12.372 9.189 1.00 92.19 143 GLN A C 1
ATOM 1119 O O . GLN A 1 143 ? -8.642 12.655 8.475 1.00 92.19 143 GLN A O 1
ATOM 1124 N N . LYS A 1 144 ? -9.559 12.537 10.517 1.00 92.31 144 LYS A N 1
ATOM 1125 C CA . LYS A 1 144 ? -8.391 13.095 11.207 1.00 92.31 144 LYS A CA 1
ATOM 1126 C C . LYS A 1 144 ? -7.139 12.238 10.989 1.00 92.31 144 LYS A C 1
ATOM 1128 O O . LYS A 1 144 ? -6.065 12.772 10.737 1.00 92.31 144 LYS A O 1
ATOM 1133 N N . GLU A 1 145 ? -7.266 10.917 11.096 1.00 93.69 145 GLU A N 1
ATOM 1134 C CA . GLU A 1 145 ? -6.150 9.999 10.841 1.00 93.69 145 GLU A CA 1
ATOM 1135 C C . GLU A 1 145 ? -5.722 10.038 9.366 1.00 93.69 145 GLU A C 1
ATOM 1137 O O . GLU A 1 145 ? -4.525 10.008 9.080 1.00 93.69 145 GLU A O 1
ATOM 1142 N N . LEU A 1 146 ? -6.671 10.164 8.430 1.00 94.06 146 LEU A N 1
ATOM 1143 C CA . LEU A 1 146 ? -6.359 10.353 7.011 1.00 94.06 146 LEU A CA 1
ATOM 1144 C C . LEU A 1 146 ? -5.557 11.638 6.772 1.00 94.06 146 LEU A C 1
ATOM 1146 O O . LEU A 1 146 ? -4.518 11.575 6.120 1.00 94.06 146 LEU A O 1
ATOM 1150 N N . ASP A 1 147 ? -5.965 12.766 7.357 1.00 93.88 147 ASP A N 1
ATOM 1151 C CA . ASP A 1 147 ? -5.234 14.039 7.260 1.00 93.88 147 ASP A CA 1
ATOM 1152 C C . ASP A 1 147 ? -3.802 13.924 7.794 1.00 93.88 147 ASP A C 1
ATOM 1154 O O . ASP A 1 147 ? -2.841 14.371 7.159 1.00 93.88 147 ASP A O 1
ATOM 1158 N N . GLU A 1 148 ? -3.638 13.279 8.951 1.00 93.88 148 GLU A N 1
ATOM 1159 C CA . GLU A 1 148 ? -2.323 13.023 9.537 1.00 93.88 148 GLU A CA 1
ATOM 1160 C C . GLU A 1 148 ? -1.447 12.173 8.605 1.00 93.88 148 GLU A C 1
ATOM 1162 O O . GLU A 1 148 ? -0.244 12.430 8.475 1.00 93.88 148 GLU A O 1
ATOM 1167 N N . HIS A 1 149 ? -2.032 11.184 7.926 1.00 94.25 149 HIS A N 1
ATOM 1168 C CA . HIS A 1 149 ? -1.319 10.340 6.974 1.00 94.25 149 HIS A CA 1
ATOM 1169 C C . HIS A 1 149 ? -1.018 11.049 5.651 1.00 94.25 149 HIS A C 1
ATOM 1171 O O . HIS A 1 149 ? 0.070 10.841 5.112 1.00 94.25 149 HIS A O 1
ATOM 1177 N N . PHE A 1 150 ? -1.890 11.923 5.148 1.00 93.94 150 PHE A N 1
ATOM 1178 C CA . PHE A 1 150 ? -1.593 12.743 3.971 1.00 93.94 150 PHE A CA 1
ATOM 1179 C C . PHE A 1 150 ? -0.349 13.606 4.212 1.00 93.94 150 PHE A C 1
ATOM 1181 O O . PHE A 1 150 ? 0.639 13.511 3.478 1.00 93.94 150 PHE A O 1
ATOM 1188 N N . GLU A 1 151 ? -0.338 14.363 5.311 1.00 93.56 151 GLU A N 1
ATOM 1189 C CA . GLU A 1 151 ? 0.798 15.209 5.697 1.00 93.56 151 GLU A CA 1
ATOM 1190 C C . GLU A 1 151 ? 2.068 14.369 5.947 1.00 93.56 151 GLU A C 1
ATOM 1192 O O . GLU A 1 151 ? 3.186 14.760 5.589 1.00 93.56 151 GLU A O 1
ATOM 1197 N N . ARG A 1 152 ? 1.921 13.169 6.524 1.00 92.38 152 ARG A N 1
ATOM 1198 C CA . ARG A 1 152 ? 3.034 12.235 6.747 1.00 92.38 152 ARG A CA 1
ATOM 1199 C C . ARG A 1 152 ? 3.626 11.706 5.442 1.00 92.38 152 ARG A C 1
ATOM 1201 O O . ARG A 1 152 ? 4.850 11.734 5.298 1.00 92.38 152 ARG A O 1
ATOM 1208 N N . THR A 1 153 ? 2.791 11.279 4.498 1.00 93.56 153 THR A N 1
ATOM 1209 C CA . THR A 1 153 ? 3.224 10.744 3.198 1.00 93.56 153 THR A CA 1
ATOM 1210 C C . THR A 1 153 ? 3.974 11.816 2.401 1.00 93.56 153 THR A C 1
ATOM 1212 O O . THR A 1 153 ? 5.068 11.567 1.887 1.00 93.56 153 THR A O 1
ATOM 1215 N N . LEU A 1 154 ? 3.455 13.052 2.382 1.00 93.56 154 LEU A N 1
ATOM 1216 C CA . LEU A 1 154 ? 4.119 14.205 1.761 1.00 93.56 154 LEU A CA 1
ATOM 1217 C C . LEU A 1 154 ? 5.453 14.534 2.441 1.00 93.56 154 LEU A C 1
ATOM 1219 O O . LEU A 1 154 ? 6.467 14.784 1.790 1.00 93.56 154 LEU A O 1
ATOM 1223 N N . LYS A 1 155 ? 5.505 14.487 3.772 1.00 92.88 155 LYS A N 1
ATOM 1224 C CA . LYS A 1 155 ? 6.761 14.672 4.503 1.00 92.88 155 LYS A CA 1
ATOM 1225 C C . LYS A 1 155 ? 7.781 13.586 4.156 1.00 92.88 155 LYS A C 1
ATOM 1227 O O . LYS A 1 155 ? 8.965 13.896 4.016 1.00 92.88 155 LYS A O 1
ATOM 1232 N N . TYR A 1 156 ? 7.365 12.328 4.037 1.00 93.25 156 TYR A N 1
ATOM 1233 C CA . TYR A 1 156 ? 8.248 11.225 3.654 1.00 93.25 156 TYR A CA 1
ATOM 1234 C C . TYR A 1 156 ? 8.796 11.405 2.241 1.00 93.25 156 TYR A C 1
ATOM 1236 O O . TYR A 1 156 ? 10.012 11.298 2.056 1.00 93.25 156 TYR A O 1
ATOM 1244 N N . SER A 1 157 ? 7.957 11.795 1.279 1.00 93.06 157 SER A N 1
ATOM 1245 C CA . SER A 1 157 ? 8.408 12.082 -0.086 1.00 93.06 157 SER A CA 1
ATOM 1246 C C . SER A 1 157 ? 9.461 13.190 -0.119 1.00 93.06 157 SER A C 1
ATOM 1248 O O . SER A 1 157 ? 10.512 13.020 -0.733 1.00 93.06 157 SER A O 1
ATOM 1250 N N . GLN A 1 158 ? 9.263 14.280 0.629 1.00 93.25 158 GLN A N 1
ATOM 1251 C CA . GLN A 1 158 ? 10.230 15.377 0.722 1.00 93.25 158 GLN A CA 1
ATOM 1252 C C . GLN A 1 158 ? 11.569 14.938 1.325 1.00 93.25 158 GLN A C 1
ATOM 1254 O O . GLN A 1 158 ? 12.628 15.381 0.873 1.00 93.25 158 GLN A O 1
ATOM 1259 N N . LEU A 1 159 ? 11.544 14.073 2.344 1.00 92.12 159 LEU A N 1
ATOM 1260 C CA . LEU A 1 159 ? 12.764 13.553 2.968 1.00 92.12 159 LEU A CA 1
ATOM 1261 C C . LEU A 1 159 ? 13.545 12.633 2.031 1.00 92.12 159 LEU A C 1
ATOM 1263 O O . LEU A 1 159 ? 14.775 12.660 2.048 1.00 92.12 159 LEU A O 1
ATOM 1267 N N . LEU A 1 160 ? 12.839 11.861 1.208 1.00 91.38 160 LEU A N 1
ATOM 1268 C CA . LEU A 1 160 ? 13.428 10.898 0.282 1.00 91.38 160 LEU A CA 1
ATOM 1269 C C . LEU A 1 160 ? 13.776 11.497 -1.086 1.00 91.38 160 LEU A C 1
ATOM 1271 O O . LEU A 1 160 ? 14.587 10.920 -1.805 1.00 91.38 160 LEU A O 1
ATOM 1275 N N . LYS A 1 161 ? 13.256 12.682 -1.430 1.00 90.88 161 LYS A N 1
ATOM 1276 C CA . LYS A 1 161 ? 13.443 13.338 -2.739 1.00 90.88 161 LYS A CA 1
ATOM 1277 C C . LYS A 1 161 ? 14.907 13.554 -3.140 1.00 90.88 161 LYS A C 1
ATOM 1279 O O . LYS A 1 161 ? 15.213 13.667 -4.321 1.00 90.88 161 LYS A O 1
ATOM 1284 N N . ARG A 1 162 ? 15.830 13.639 -2.173 1.00 86.81 162 ARG A N 1
ATOM 1285 C CA . ARG A 1 162 ? 17.272 13.786 -2.459 1.00 86.81 162 ARG A CA 1
ATOM 1286 C C . ARG A 1 162 ? 17.950 12.474 -2.854 1.00 86.81 162 ARG A C 1
ATOM 1288 O O . ARG A 1 162 ? 18.997 12.526 -3.487 1.00 86.81 162 ARG A O 1
ATOM 1295 N N . SER A 1 163 ? 17.400 11.334 -2.442 1.00 87.88 163 SER A N 1
ATOM 1296 C CA . SER A 1 163 ? 17.974 10.001 -2.668 1.00 87.88 163 SER A CA 1
ATOM 1297 C C . SER A 1 163 ? 17.194 9.172 -3.685 1.00 87.88 163 SER A C 1
ATOM 1299 O O . SER A 1 163 ? 17.768 8.278 -4.295 1.00 87.88 163 SER A O 1
ATOM 1301 N N . LEU A 1 164 ? 15.905 9.457 -3.865 1.00 90.56 164 LEU A N 1
ATOM 1302 C CA . LEU A 1 164 ? 14.989 8.714 -4.723 1.00 90.56 164 LEU A CA 1
ATOM 1303 C C . LEU A 1 164 ? 14.270 9.679 -5.669 1.00 90.56 164 LEU A C 1
ATOM 1305 O O . LEU A 1 164 ? 13.920 10.798 -5.285 1.00 90.56 164 LEU A O 1
ATOM 1309 N N . CYS A 1 165 ? 14.006 9.231 -6.896 1.00 91.38 165 CYS A N 1
ATOM 1310 C CA . CYS A 1 165 ? 13.151 9.962 -7.824 1.00 91.38 165 CYS A CA 1
ATOM 1311 C C . CYS A 1 165 ? 11.690 9.644 -7.505 1.00 91.38 165 CYS A C 1
ATOM 1313 O O . CYS A 1 165 ? 11.092 8.746 -8.095 1.00 91.38 165 CYS A O 1
ATOM 1315 N N . ILE A 1 166 ? 11.136 10.338 -6.510 1.00 93.31 166 ILE A N 1
ATOM 1316 C CA . ILE A 1 166 ? 9.736 10.148 -6.129 1.00 93.31 166 ILE A CA 1
ATOM 1317 C C . ILE A 1 166 ? 8.845 10.671 -7.246 1.00 93.31 166 ILE A C 1
ATOM 1319 O O . ILE A 1 166 ? 8.888 11.858 -7.574 1.00 93.31 166 ILE A O 1
ATOM 1323 N N . ARG A 1 167 ? 8.059 9.763 -7.812 1.00 92.12 167 ARG A N 1
ATOM 1324 C CA . ARG A 1 167 ? 7.125 10.041 -8.893 1.00 92.12 167 ARG A CA 1
ATOM 1325 C C . ARG A 1 167 ? 5.696 10.051 -8.379 1.00 92.12 167 ARG A C 1
ATOM 1327 O O . ARG A 1 167 ? 4.993 11.026 -8.597 1.00 92.12 167 ARG A O 1
ATOM 1334 N N . ASP A 1 168 ? 5.322 8.996 -7.662 1.00 93.38 168 ASP A N 1
ATOM 1335 C CA . ASP A 1 168 ? 3.963 8.816 -7.174 1.00 93.38 168 ASP A CA 1
ATOM 1336 C C . ASP A 1 168 ? 3.946 8.702 -5.648 1.00 93.38 168 ASP A C 1
ATOM 1338 O O . ASP A 1 168 ? 4.801 8.058 -5.029 1.00 93.38 168 ASP A O 1
ATOM 1342 N N . ILE A 1 169 ? 2.956 9.344 -5.040 1.00 95.06 169 ILE A N 1
ATOM 1343 C CA . ILE A 1 169 ? 2.767 9.422 -3.595 1.00 95.06 169 ILE A CA 1
ATOM 1344 C C . ILE A 1 169 ? 1.327 9.002 -3.331 1.00 95.06 169 ILE A C 1
ATOM 1346 O O . ILE A 1 169 ? 0.403 9.677 -3.776 1.00 95.06 169 ILE A O 1
ATOM 1350 N N . TRP A 1 170 ? 1.138 7.886 -2.634 1.00 95.75 170 TRP A N 1
ATOM 1351 C CA . TRP A 1 170 ? -0.178 7.304 -2.406 1.00 95.75 170 TRP A CA 1
ATOM 1352 C C . TRP A 1 170 ? -0.466 7.160 -0.920 1.00 95.75 170 TRP A C 1
ATOM 1354 O O . TRP A 1 170 ? 0.340 6.635 -0.154 1.00 95.75 170 TRP A O 1
ATOM 1364 N N . THR A 1 171 ? -1.668 7.561 -0.537 1.00 95.25 171 THR A N 1
ATOM 1365 C CA . THR A 1 171 ? -2.287 7.154 0.718 1.00 95.25 171 THR A CA 1
ATOM 1366 C C . THR A 1 171 ? -3.452 6.243 0.362 1.00 95.25 171 THR A C 1
ATOM 1368 O O . THR A 1 171 ? -4.360 6.654 -0.356 1.00 95.25 171 THR A O 1
ATOM 1371 N N . VAL A 1 172 ? -3.398 4.988 0.805 1.00 95.94 172 VAL A N 1
ATOM 1372 C CA . VAL A 1 172 ? -4.393 3.964 0.469 1.00 95.94 172 VAL A CA 1
ATOM 1373 C C . VAL A 1 172 ? -5.147 3.578 1.730 1.00 95.94 172 VAL A C 1
ATOM 1375 O O . VAL A 1 172 ? -4.561 3.084 2.692 1.00 95.94 172 VAL A O 1
ATOM 1378 N N . HIS A 1 173 ? -6.458 3.791 1.723 1.00 95.88 173 HIS A N 1
ATOM 1379 C CA . HIS A 1 173 ? -7.329 3.502 2.855 1.00 95.88 173 HIS A CA 1
ATOM 1380 C C . HIS A 1 173 ? -8.237 2.317 2.534 1.00 95.88 173 HIS A C 1
ATOM 1382 O O . HIS A 1 173 ? -9.162 2.418 1.734 1.00 95.88 173 HIS A O 1
ATOM 1388 N N . PHE A 1 174 ? -7.970 1.181 3.174 1.00 95.25 174 PHE A N 1
ATOM 1389 C CA . PHE A 1 174 ? -8.867 0.030 3.164 1.00 95.25 174 PHE A CA 1
ATOM 1390 C C . PHE A 1 174 ? -9.934 0.256 4.230 1.00 95.25 174 PHE A C 1
ATOM 1392 O O . PHE A 1 174 ? -9.600 0.354 5.407 1.00 95.25 174 PHE A O 1
ATOM 1399 N N . THR A 1 175 ? -11.206 0.374 3.866 1.00 94.00 175 THR A N 1
ATOM 1400 C CA . THR A 1 175 ? -12.249 0.739 4.833 1.00 94.00 175 THR A CA 1
ATOM 1401 C C . THR A 1 175 ? -13.375 -0.280 4.887 1.00 94.00 175 THR A C 1
ATOM 1403 O O . THR A 1 175 ? -13.814 -0.787 3.858 1.00 94.00 175 THR A O 1
ATOM 1406 N N . CYS A 1 176 ? -13.819 -0.576 6.108 1.00 93.56 176 CYS A N 1
ATOM 1407 C CA . CYS A 1 176 ? -15.065 -1.284 6.389 1.00 93.56 176 CYS A CA 1
ATOM 1408 C C . CYS A 1 176 ? -16.197 -0.316 6.776 1.00 93.56 176 CYS A C 1
ATOM 1410 O O . CYS A 1 176 ? -17.254 -0.777 7.186 1.00 93.56 176 CYS A O 1
ATOM 1412 N N . GLU A 1 177 ? -15.963 1.000 6.716 1.00 94.81 177 GLU A N 1
ATOM 1413 C CA . GLU A 1 177 ? -16.983 2.014 6.999 1.00 94.81 177 GLU A CA 1
ATOM 1414 C C . GLU A 1 177 ? -18.181 1.857 6.056 1.00 94.81 177 GLU A C 1
ATOM 1416 O O . GLU A 1 177 ? -17.992 1.609 4.865 1.00 94.81 177 GLU A O 1
ATOM 1421 N N . ASP A 1 178 ? -19.395 1.998 6.589 1.00 90.81 178 ASP A N 1
ATOM 1422 C CA . ASP A 1 178 ? -20.629 1.788 5.817 1.00 90.81 178 ASP A CA 1
ATOM 1423 C C . ASP A 1 178 ? -20.795 2.803 4.680 1.00 90.81 178 ASP A C 1
ATOM 1425 O O . ASP A 1 178 ? -21.157 2.452 3.558 1.00 90.81 178 ASP A O 1
ATOM 1429 N N . GLU A 1 179 ? -20.509 4.071 4.975 1.00 88.19 179 GLU A N 1
ATOM 1430 C CA . GLU A 1 179 ? -20.663 5.196 4.054 1.00 88.19 179 GLU A CA 1
ATOM 1431 C C . GLU A 1 179 ? -19.384 6.044 4.058 1.00 88.19 179 GLU A C 1
ATOM 1433 O O . GLU A 1 179 ? -19.358 7.144 4.619 1.00 88.19 179 GLU A O 1
ATOM 1438 N N . PRO A 1 180 ? -18.285 5.539 3.468 1.00 83.75 180 PRO A N 1
ATOM 1439 C CA . PRO A 1 180 ? -17.027 6.258 3.480 1.00 83.75 180 PRO A CA 1
ATOM 1440 C C . PRO A 1 180 ? -17.151 7.526 2.636 1.00 83.75 180 PRO A C 1
ATOM 1442 O O . PRO A 1 180 ? -17.406 7.486 1.429 1.00 83.75 180 PRO A O 1
ATOM 1445 N N . ASN A 1 181 ? -16.941 8.677 3.272 1.00 81.62 181 ASN A N 1
ATOM 1446 C CA . ASN A 1 181 ? -16.846 9.940 2.556 1.00 81.62 181 ASN A CA 1
ATOM 1447 C C . ASN A 1 181 ? -15.536 9.987 1.767 1.00 81.62 181 ASN A C 1
ATOM 14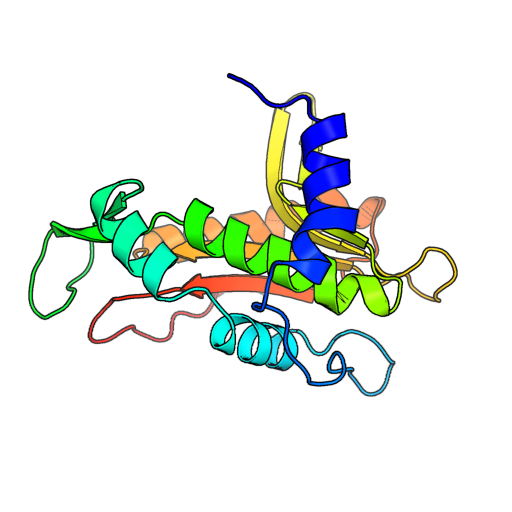49 O O . ASN A 1 181 ? -14.461 9.736 2.313 1.00 81.62 181 ASN A O 1
ATOM 1453 N N . HIS A 1 182 ? -15.617 10.366 0.490 1.00 81.38 182 HIS A N 1
ATOM 1454 C CA . HIS A 1 182 ? -14.430 10.625 -0.318 1.00 81.38 182 HIS A CA 1
ATOM 1455 C C . HIS A 1 182 ? -13.666 11.797 0.302 1.00 81.38 182 HIS A C 1
ATOM 1457 O O . HIS A 1 182 ? -14.117 12.942 0.245 1.00 81.38 182 HIS A O 1
ATOM 1463 N N . HIS A 1 183 ? -12.527 11.495 0.920 1.00 84.69 183 HIS A N 1
ATOM 1464 C CA . HIS A 1 183 ? -11.705 12.469 1.624 1.00 84.69 183 HIS A CA 1
ATOM 1465 C C . HIS A 1 183 ? -10.427 12.722 0.834 1.00 84.69 183 HIS A C 1
ATOM 1467 O O . HIS A 1 183 ? -9.617 11.814 0.642 1.00 84.69 183 HIS A O 1
ATOM 1473 N N . TRP A 1 184 ? -10.267 13.950 0.352 1.00 82.00 184 TRP A N 1
ATOM 1474 C CA . TRP A 1 184 ? -9.128 14.350 -0.467 1.00 82.00 184 TRP A CA 1
ATOM 1475 C C . TRP A 1 184 ? -8.206 15.279 0.323 1.00 82.00 184 TRP A C 1
ATOM 1477 O O . TRP A 1 184 ? -8.699 16.131 1.067 1.00 82.00 184 TRP A O 1
ATOM 1487 N N . PRO A 1 185 ? -6.878 15.165 0.152 1.00 80.38 185 PRO A N 1
ATOM 1488 C CA . PRO A 1 185 ? -5.953 16.113 0.751 1.00 80.38 185 PRO A CA 1
ATOM 1489 C C . PRO A 1 185 ? -6.236 17.523 0.221 1.00 80.38 185 PRO A C 1
ATOM 1491 O O . PRO A 1 185 ? -6.403 17.734 -0.976 1.00 80.38 185 PRO A O 1
ATOM 1494 N N . THR A 1 186 ? -6.271 18.510 1.114 1.00 74.19 186 THR A N 1
ATOM 1495 C CA . THR A 1 186 ? -6.579 19.906 0.759 1.00 74.19 186 THR A CA 1
ATOM 1496 C C . THR A 1 186 ? -5.346 20.735 0.381 1.00 74.19 186 THR A C 1
ATOM 1498 O O . THR A 1 186 ? -5.458 21.945 0.193 1.00 74.19 186 THR A O 1
ATOM 1501 N N . LYS A 1 187 ? -4.152 20.131 0.344 1.00 60.62 187 LYS A N 1
ATOM 1502 C CA . LYS A 1 187 ? -2.888 20.796 -0.003 1.00 60.62 187 LYS A CA 1
ATOM 1503 C C . LYS A 1 187 ? -2.114 19.949 -1.012 1.00 60.62 187 LYS A C 1
ATOM 1505 O O . LYS A 1 187 ? -1.893 18.766 -0.754 1.00 60.62 187 LYS A O 1
ATOM 1510 N N . GLU A 1 188 ? -1.692 20.589 -2.100 1.00 51.38 188 GLU A N 1
ATOM 1511 C CA . GLU A 1 188 ? -0.764 20.071 -3.120 1.00 51.38 188 GLU A CA 1
ATOM 1512 C C . GLU A 1 188 ? 0.654 20.625 -2.914 1.00 51.38 188 GLU A C 1
ATOM 1514 O O . GLU A 1 188 ? 0.783 21.824 -2.560 1.00 51.38 188 GLU A O 1
#